Protein AF-A0A1U7VGL9-F1 (afdb_monomer_lite)

Foldseek 3Di:
DDDDDDDDDDDDDPDDDDDDDDDDDDDDDDDDDDDDDPDPPPPPDPDDDDQVHLLDDDPPQDLLDALDPAADPLPPLVVLVVSLCVSCVVRSRNCQQVVVDDQDDPDPNVNVSVVVSFVSLLSNNLNSHDPVLSVVQVPQPTNNSSNVVSCVPRVDPDVVVLVVLVVCLVVQDCPPHDPVVSVVVNVVSVVVNVSSVVVVVVVVVVVVVVVVVD

Sequence (214 aa):
MCKIVPPKKIIPNLSAISTSPESADTLASASAATTNVPAPTVTIVSGVIDSTHPYYLHPSDYPGMNLVSSAFDGKGYGGWRRAVIIALSAKNKLGFIDGTLIIPKDDSAIQQAWGRCNDMVLSWLLNSLSKEIAGSVLYSQSAKDLWSDLEDRFRQANGAKLFQLQKELSSVVQGNSSVSTYFTKMKSLWDDLDALNTFLLVFVSVSVVQKSKA

Secondary structure (DSSP, 8-state):
---PPPPPPPPPP-----------------------PPP------TT---TTSTT---TT--TT--SSSS-B-SS-HHHHHHHHHHHHHHTT-THHHHS-SPPPSS-HHHHHHHHHHHHHHHHHHHHTB-HHHHHHHTT-SSHHHHHHHHHHHH----HHHHHHHHHHHHH---TTS-HHHHHHHHHHHHHHHHHHHHHHHHHHHHHHHHHT--

Organism: Nicotiana sylvestris (NCBI:txid4096)

Radius of gyration: 26.27 Å; chains: 1; bounding box: 56×70×72 Å

pLDDT: mean 73.5, std 24.09, range [27.44, 97.25]

InterPro domains:
  IPR005162 Retrotransposon-derived protein PEG10, N-terminal capsid-like domain [PF03732] (122-195)
  IPR029472 Retrotransposon Copia-like, N-terminal [PF14244] (58-105)

Structure (mmCIF, N/CA/C/O backbone):
data_AF-A0A1U7VGL9-F1
#
_entry.id   AF-A0A1U7VGL9-F1
#
loop_
_atom_site.group_PDB
_atom_site.id
_atom_site.type_symbol
_atom_site.label_atom_id
_atom_site.label_alt_id
_atom_site.label_comp_id
_atom_site.label_asym_id
_atom_site.label_entity_id
_atom_site.label_seq_id
_atom_site.pdbx_PDB_ins_code
_atom_site.Cartn_x
_atom_site.Cartn_y
_atom_site.Cartn_z
_atom_site.occupancy
_atom_site.B_iso_or_equiv
_atom_site.auth_seq_id
_atom_site.auth_comp_id
_atom_site.auth_asym_id
_atom_site.auth_atom_id
_atom_site.pdbx_PDB_model_num
ATOM 1 N N . MET A 1 1 ? -15.387 -19.050 38.487 1.00 36.22 1 MET A N 1
ATOM 2 C CA . MET A 1 1 ? -14.220 -19.095 37.576 1.00 36.22 1 MET A CA 1
ATOM 3 C C . MET A 1 1 ? -14.435 -20.205 36.550 1.00 36.22 1 MET A C 1
ATOM 5 O O . MET A 1 1 ? -14.181 -21.357 36.875 1.00 36.22 1 MET A O 1
ATOM 9 N N . CYS A 1 2 ? -14.925 -19.898 35.345 1.00 29.30 2 CYS A N 1
ATOM 10 C CA . CYS A 1 2 ? -15.021 -20.899 34.274 1.00 29.30 2 CYS A CA 1
ATOM 11 C C . CYS A 1 2 ? -13.737 -20.899 33.440 1.00 29.30 2 CYS A C 1
ATOM 13 O O . CYS A 1 2 ? -13.393 -19.886 32.836 1.00 29.30 2 CYS A O 1
ATOM 15 N N . LYS A 1 3 ? -13.034 -22.035 33.398 1.00 35.00 3 LYS A N 1
ATOM 16 C CA . LYS A 1 3 ? -11.921 -22.260 32.469 1.00 35.00 3 LYS A CA 1
ATOM 17 C C . LYS A 1 3 ? -12.497 -22.746 31.139 1.00 35.00 3 LYS A C 1
ATOM 19 O O . LYS A 1 3 ? -12.910 -23.897 31.043 1.00 35.00 3 LYS A O 1
ATOM 24 N N . ILE A 1 4 ? -12.530 -21.878 30.131 1.00 36.00 4 ILE A N 1
ATOM 25 C CA . ILE A 1 4 ? -12.861 -22.273 28.757 1.00 36.00 4 ILE A CA 1
ATOM 26 C C . ILE A 1 4 ? -11.575 -22.789 28.102 1.00 36.00 4 ILE A C 1
ATOM 28 O O . ILE A 1 4 ? -10.592 -22.058 27.994 1.00 36.00 4 ILE A O 1
ATOM 32 N N . VAL A 1 5 ? -11.572 -24.061 27.705 1.00 39.25 5 VAL A N 1
ATOM 33 C CA . VAL A 1 5 ? -10.448 -24.715 27.016 1.00 39.25 5 VAL A CA 1
ATOM 34 C C . VAL A 1 5 ? -10.669 -24.606 25.499 1.00 39.25 5 VAL A C 1
ATOM 36 O O . VAL A 1 5 ? -11.771 -24.914 25.044 1.00 39.25 5 VAL A O 1
ATOM 39 N N . PRO A 1 6 ? -9.674 -24.177 24.699 1.00 39.50 6 PRO A N 1
ATOM 40 C CA . PRO A 1 6 ? -9.834 -24.041 23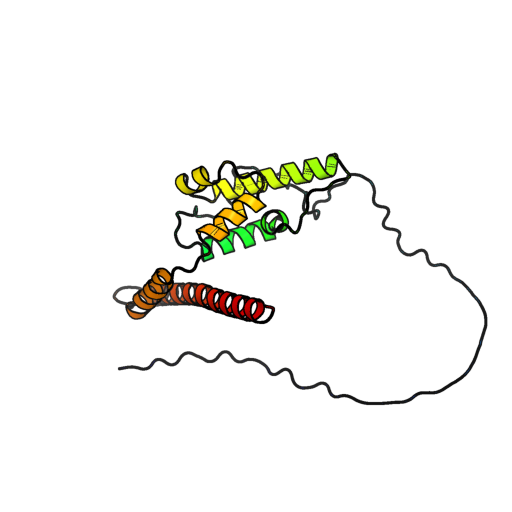.253 1.00 39.50 6 PRO A CA 1
ATOM 41 C C . PRO A 1 6 ? -9.829 -25.404 22.528 1.00 39.50 6 PRO A C 1
ATOM 43 O O . PRO A 1 6 ? -9.183 -26.350 22.990 1.00 39.50 6 PRO A O 1
ATOM 46 N N . PRO A 1 7 ? -10.498 -25.520 21.364 1.00 34.69 7 PRO A N 1
ATOM 47 C CA . PRO A 1 7 ? -10.497 -26.745 20.569 1.00 34.69 7 PRO A CA 1
ATOM 48 C C . PRO A 1 7 ? -9.126 -26.991 19.919 1.00 34.69 7 PRO A C 1
ATOM 50 O O . PRO A 1 7 ? -8.552 -26.108 19.279 1.00 34.69 7 PRO A O 1
ATOM 53 N N . LYS A 1 8 ? -8.603 -28.217 20.046 1.00 45.16 8 LYS A N 1
ATOM 54 C CA . LYS A 1 8 ? -7.364 -28.637 19.371 1.00 45.16 8 LYS A CA 1
ATOM 55 C C . LYS A 1 8 ? -7.578 -28.702 17.854 1.00 45.16 8 LYS A C 1
ATOM 57 O O . LYS A 1 8 ? -8.475 -29.405 17.395 1.00 45.16 8 LYS A O 1
ATOM 62 N N . LYS A 1 9 ? -6.704 -28.056 17.072 1.00 40.59 9 LYS A N 1
ATOM 63 C CA . LYS A 1 9 ? -6.564 -28.361 15.637 1.00 40.59 9 LYS A CA 1
ATOM 64 C C . LYS A 1 9 ? -5.997 -29.777 15.487 1.00 40.59 9 LYS A C 1
ATOM 66 O O . LYS A 1 9 ? -4.979 -30.099 16.097 1.00 40.59 9 LYS A O 1
ATOM 71 N N . ILE A 1 10 ? -6.654 -30.605 14.679 1.00 35.75 10 ILE A N 1
ATOM 72 C CA . ILE A 1 10 ? -6.169 -31.937 14.305 1.00 35.75 10 ILE A CA 1
ATOM 73 C C . ILE A 1 10 ? -5.128 -31.760 13.195 1.00 35.75 10 ILE A C 1
ATOM 75 O O . ILE A 1 10 ? -5.429 -31.168 12.160 1.00 35.75 10 ILE A O 1
ATOM 79 N N . ILE A 1 11 ? -3.915 -32.266 13.417 1.00 34.56 11 ILE A N 1
ATOM 80 C CA . ILE A 1 11 ? -2.852 -32.336 12.408 1.00 34.56 11 ILE A CA 1
ATOM 81 C C . ILE A 1 11 ? -2.790 -33.794 11.928 1.00 34.56 11 ILE A C 1
ATOM 83 O O . ILE A 1 11 ? -2.540 -34.668 12.761 1.00 34.56 11 ILE A O 1
ATOM 87 N N . PRO A 1 12 ? -3.030 -34.099 10.639 1.00 34.84 12 PRO A N 1
ATOM 88 C CA . PRO A 1 12 ? -2.805 -35.441 10.114 1.00 34.84 12 PRO A CA 1
ATOM 89 C C . PRO A 1 12 ? -1.300 -35.751 10.059 1.00 34.84 12 PRO A C 1
ATOM 91 O O . PRO A 1 12 ? -0.488 -34.920 9.659 1.00 34.84 12 PRO A O 1
ATOM 94 N N . ASN A 1 13 ? -0.940 -36.954 10.501 1.00 30.39 13 ASN A N 1
ATOM 95 C CA . ASN A 1 13 ? 0.437 -37.402 10.695 1.00 30.39 13 ASN A CA 1
ATOM 96 C C . ASN A 1 13 ? 1.112 -37.800 9.362 1.00 30.39 13 ASN A C 1
ATOM 98 O O . ASN A 1 13 ? 0.621 -38.693 8.672 1.00 30.39 13 ASN A O 1
ATOM 102 N N . LEU A 1 14 ? 2.256 -37.188 9.032 1.00 35.78 14 LEU A N 1
ATOM 103 C CA . LEU A 1 14 ? 3.151 -37.650 7.963 1.00 35.78 14 LEU A CA 1
ATOM 104 C C . LEU A 1 14 ? 4.124 -38.709 8.513 1.00 35.78 14 LEU A C 1
ATOM 106 O O . LEU A 1 14 ? 5.218 -38.378 8.966 1.00 35.78 14 LEU A O 1
ATOM 110 N N . SER A 1 15 ? 3.755 -39.990 8.432 1.00 31.11 15 SER A N 1
ATOM 111 C CA . SER A 1 15 ? 4.695 -41.089 8.707 1.00 31.11 15 SER A CA 1
ATOM 112 C C . SER A 1 15 ? 4.281 -42.421 8.060 1.00 31.11 15 SER A C 1
ATOM 114 O O . SER A 1 15 ? 3.859 -43.331 8.771 1.00 31.11 15 SER A O 1
ATOM 116 N N . ALA A 1 16 ? 4.397 -42.547 6.728 1.00 31.89 16 ALA A N 1
ATOM 117 C CA . ALA A 1 16 ? 4.415 -43.845 6.026 1.00 31.89 16 ALA A CA 1
ATOM 118 C C . ALA A 1 16 ? 4.790 -43.732 4.527 1.00 31.89 16 ALA A C 1
ATOM 120 O O . ALA A 1 16 ? 3.898 -43.712 3.688 1.00 31.89 16 ALA A O 1
ATOM 121 N N . ILE A 1 17 ? 6.087 -43.739 4.185 1.00 32.75 17 ILE A N 1
ATOM 122 C CA . ILE A 1 17 ? 6.618 -44.501 3.030 1.00 32.75 17 ILE A CA 1
ATOM 123 C C . ILE A 1 17 ? 7.983 -45.057 3.459 1.00 32.75 17 ILE A C 1
ATOM 125 O O . ILE A 1 17 ? 8.854 -44.303 3.889 1.00 32.75 17 ILE A O 1
ATOM 129 N N . SER A 1 18 ? 8.140 -46.379 3.397 1.00 33.97 18 SER A N 1
ATOM 130 C CA . SER A 1 18 ? 9.335 -47.112 3.827 1.00 33.97 18 SER A CA 1
ATOM 131 C C . SER A 1 18 ? 10.336 -47.341 2.693 1.00 33.97 18 SER A C 1
ATOM 133 O O . SER A 1 18 ? 9.971 -47.456 1.527 1.00 33.97 18 SER A O 1
ATOM 135 N N . THR A 1 19 ? 11.602 -47.475 3.070 1.00 28.33 19 THR A N 1
ATOM 136 C CA . THR A 1 19 ? 12.747 -47.809 2.215 1.00 28.33 19 THR A CA 1
ATOM 137 C C . THR A 1 19 ? 12.856 -49.303 1.859 1.00 28.33 19 THR A C 1
ATOM 139 O O . THR A 1 19 ? 12.530 -50.142 2.699 1.00 28.33 19 THR A O 1
ATOM 142 N N . SER A 1 20 ? 13.498 -49.565 0.701 1.00 27.44 20 SER A N 1
ATOM 143 C CA . SER A 1 20 ? 14.395 -50.710 0.361 1.00 27.44 20 SER A CA 1
ATOM 144 C C . SER A 1 20 ? 13.806 -51.911 -0.419 1.00 27.44 20 SER A C 1
ATOM 146 O O . SER A 1 20 ? 12.609 -52.159 -0.302 1.00 27.44 20 SER A O 1
ATOM 148 N N . PRO A 1 21 ? 14.639 -52.761 -1.081 1.00 40.94 21 PRO A N 1
ATOM 149 C CA . PRO A 1 21 ? 15.777 -52.459 -1.990 1.00 40.94 21 PRO A CA 1
ATOM 150 C C . PRO A 1 21 ? 15.865 -53.400 -3.244 1.00 40.94 21 PRO A C 1
ATOM 152 O O . PRO A 1 21 ? 15.063 -54.316 -3.372 1.00 40.94 21 PRO A O 1
ATOM 155 N N . GLU A 1 22 ? 16.910 -53.222 -4.082 1.00 28.08 22 GLU A N 1
ATOM 156 C CA . GLU A 1 22 ? 17.432 -54.154 -5.133 1.00 28.08 22 GLU A CA 1
ATOM 157 C C . GLU A 1 22 ? 16.504 -54.523 -6.329 1.00 28.08 22 GLU A C 1
ATOM 159 O O . GLU A 1 22 ? 15.293 -54.354 -6.269 1.00 28.08 22 GLU A O 1
ATOM 164 N N . SER A 1 23 ? 16.995 -54.912 -7.520 1.00 31.59 23 SER A N 1
ATOM 165 C CA . SER A 1 23 ? 18.291 -55.527 -7.891 1.00 31.59 23 SER A CA 1
ATOM 166 C C . SER A 1 23 ? 18.958 -54.900 -9.132 1.00 31.59 23 SER A C 1
ATOM 168 O O . SER A 1 23 ? 18.311 -54.209 -9.918 1.00 31.59 23 SER A O 1
ATOM 170 N N . ALA A 1 24 ? 20.250 -55.184 -9.336 1.00 32.00 24 ALA A N 1
ATOM 171 C CA . ALA A 1 24 ? 21.006 -54.840 -10.546 1.00 32.00 24 ALA A CA 1
ATOM 172 C C . ALA A 1 24 ? 21.154 -56.047 -11.491 1.00 32.00 24 ALA A C 1
ATOM 174 O O . ALA A 1 24 ? 21.271 -57.169 -11.007 1.00 32.00 24 ALA A O 1
ATOM 175 N N . ASP A 1 25 ? 21.231 -55.809 -12.808 1.00 29.92 25 ASP A N 1
ATOM 176 C CA . ASP A 1 25 ? 21.726 -56.806 -13.770 1.00 29.92 25 ASP A CA 1
ATOM 177 C C . ASP A 1 25 ? 22.273 -56.187 -15.077 1.00 29.92 25 ASP A C 1
ATOM 179 O O . ASP A 1 25 ? 22.045 -55.010 -15.368 1.00 29.92 25 ASP A O 1
ATOM 183 N N . THR A 1 26 ? 23.027 -56.980 -15.854 1.00 34.00 26 THR A N 1
ATOM 184 C CA . THR A 1 26 ? 23.919 -56.514 -16.952 1.00 34.00 26 THR A CA 1
ATOM 185 C C . THR A 1 26 ? 24.112 -57.597 -18.043 1.00 34.00 26 THR A C 1
ATOM 187 O O . THR A 1 26 ? 23.805 -58.753 -17.791 1.00 34.00 26 THR A O 1
ATOM 190 N N . LEU A 1 27 ? 24.619 -57.380 -19.273 1.00 27.88 27 LEU A N 1
ATOM 191 C CA . LEU A 1 27 ? 25.209 -56.231 -19.996 1.00 27.88 27 LEU A CA 1
ATOM 192 C C . LEU A 1 27 ? 25.023 -56.449 -21.519 1.00 27.88 27 LEU A C 1
ATOM 194 O O . LEU A 1 27 ? 25.266 -57.564 -21.978 1.00 27.88 27 LEU A O 1
ATOM 198 N N . ALA A 1 28 ? 24.697 -55.422 -22.327 1.00 30.67 28 ALA A N 1
ATOM 199 C CA . ALA A 1 28 ? 24.792 -55.523 -23.800 1.00 30.67 28 ALA A CA 1
ATOM 200 C C . ALA A 1 28 ? 24.911 -54.170 -24.540 1.00 30.67 28 ALA A C 1
ATOM 202 O O . ALA A 1 28 ? 24.146 -53.242 -24.289 1.00 30.67 28 ALA A O 1
ATOM 203 N N . SER A 1 29 ? 25.839 -54.093 -25.501 1.00 30.67 29 SER A N 1
ATOM 204 C CA . SER A 1 29 ? 26.109 -52.919 -26.352 1.00 30.67 29 SER A CA 1
ATOM 205 C C . SER A 1 29 ? 25.404 -53.000 -27.713 1.00 30.67 29 SER A C 1
ATOM 207 O O . SER A 1 29 ? 25.413 -54.061 -28.334 1.00 30.67 29 SER A O 1
ATOM 209 N N . ALA A 1 30 ? 24.921 -51.872 -28.251 1.00 31.81 30 ALA A N 1
ATOM 210 C CA . ALA A 1 30 ? 24.624 -51.705 -29.683 1.00 31.81 30 ALA A CA 1
ATOM 211 C C . ALA A 1 30 ? 24.718 -50.225 -30.119 1.00 31.81 30 ALA A C 1
ATOM 213 O O . ALA A 1 30 ? 24.673 -49.320 -29.289 1.00 31.81 30 ALA A O 1
ATOM 214 N N . SER A 1 31 ? 24.906 -49.991 -31.422 1.00 28.94 31 SER A N 1
ATOM 215 C CA . SER A 1 31 ? 25.380 -48.719 -31.993 1.00 28.94 31 SER A CA 1
ATOM 216 C C . SER A 1 31 ? 24.278 -47.812 -32.573 1.00 28.94 31 SER A C 1
ATOM 218 O O . SER A 1 31 ? 23.313 -48.300 -33.147 1.00 28.94 31 SER A O 1
ATOM 220 N N . ALA A 1 32 ? 24.522 -46.498 -32.483 1.00 30.14 32 ALA A N 1
ATOM 221 C CA . ALA A 1 32 ? 24.114 -45.407 -33.382 1.00 30.14 32 ALA A CA 1
ATOM 222 C C . ALA A 1 32 ? 22.668 -45.310 -33.932 1.00 30.14 32 ALA A C 1
ATOM 224 O O . ALA A 1 32 ? 22.309 -45.983 -34.893 1.00 30.14 32 ALA A O 1
ATOM 225 N N . ALA A 1 33 ? 21.951 -44.261 -33.497 1.00 30.36 33 ALA A N 1
ATOM 226 C CA . ALA A 1 33 ? 21.223 -43.341 -34.389 1.00 30.36 33 ALA A CA 1
ATOM 227 C C . ALA A 1 33 ? 20.872 -42.027 -33.657 1.00 30.36 33 ALA A C 1
ATOM 229 O O . ALA A 1 33 ? 20.056 -42.023 -32.738 1.00 30.36 33 ALA A O 1
ATOM 230 N N . THR A 1 34 ? 21.459 -40.896 -34.065 1.00 29.81 34 THR A N 1
ATOM 231 C CA . THR A 1 34 ? 21.158 -39.577 -33.476 1.00 29.81 34 THR A CA 1
ATOM 232 C C . THR A 1 34 ? 19.940 -38.943 -34.150 1.00 29.81 34 THR A C 1
ATOM 234 O O . THR A 1 34 ? 20.074 -38.205 -35.126 1.00 29.81 34 THR A O 1
ATOM 237 N N . THR A 1 35 ? 18.740 -39.184 -33.623 1.00 29.19 35 THR A N 1
ATOM 238 C CA . THR A 1 35 ? 17.553 -38.386 -33.962 1.00 29.19 35 THR A CA 1
ATOM 239 C C . THR A 1 35 ? 17.521 -37.107 -33.128 1.00 29.19 35 THR A C 1
ATOM 241 O O . THR A 1 35 ? 16.959 -37.061 -32.035 1.00 29.19 35 THR A O 1
ATOM 244 N N . ASN A 1 36 ? 18.112 -36.038 -33.670 1.00 38.97 36 ASN A N 1
ATOM 245 C CA . ASN A 1 36 ? 17.944 -34.684 -33.141 1.00 38.97 36 ASN A CA 1
ATOM 246 C C . ASN A 1 36 ? 16.472 -34.258 -33.254 1.00 38.97 36 ASN A C 1
ATOM 248 O O . ASN A 1 36 ? 16.043 -33.753 -34.290 1.00 38.97 36 ASN A O 1
ATOM 252 N N . VAL A 1 37 ? 15.705 -34.425 -32.177 1.00 36.28 37 VAL A N 1
ATOM 253 C CA . VAL A 1 37 ? 14.446 -33.699 -31.990 1.00 36.28 37 VAL A CA 1
ATOM 254 C C . VAL A 1 37 ? 14.816 -32.265 -31.600 1.00 36.28 37 VAL A C 1
ATOM 256 O O . VAL A 1 37 ? 15.444 -32.084 -30.554 1.00 36.28 37 VAL A O 1
ATOM 259 N N . PRO A 1 38 ? 14.457 -31.231 -32.384 1.00 40.12 38 PRO A N 1
ATOM 260 C CA . PRO A 1 38 ? 14.580 -29.868 -31.904 1.00 40.12 38 PRO A CA 1
ATOM 261 C C . PRO A 1 38 ? 13.589 -29.703 -30.753 1.00 40.12 38 PRO A C 1
ATOM 263 O O . PRO A 1 38 ? 12.376 -29.803 -30.950 1.00 40.12 38 PRO A O 1
ATOM 266 N N . ALA A 1 39 ? 14.100 -29.448 -29.548 1.00 33.56 39 ALA A N 1
ATOM 267 C CA . ALA A 1 39 ? 13.274 -28.932 -28.465 1.00 33.56 39 ALA A CA 1
ATOM 268 C C . ALA A 1 39 ? 12.522 -27.681 -28.965 1.00 33.56 39 ALA A C 1
ATOM 270 O O . ALA A 1 39 ? 13.080 -26.942 -29.789 1.00 33.56 39 ALA A O 1
ATOM 271 N N . PRO A 1 40 ? 11.280 -27.424 -28.507 1.00 40.56 40 PRO A N 1
ATOM 272 C CA . PRO A 1 40 ? 10.519 -26.263 -28.944 1.00 40.56 40 PRO A CA 1
ATOM 273 C C . PRO A 1 40 ? 11.299 -25.003 -28.580 1.00 40.56 40 PRO A C 1
ATOM 275 O O . PRO A 1 40 ? 11.353 -24.582 -27.425 1.00 40.56 40 PRO A O 1
ATOM 278 N N . THR A 1 41 ? 11.944 -24.425 -29.589 1.00 37.19 41 THR A N 1
ATOM 279 C CA . THR A 1 41 ? 12.681 -23.182 -29.445 1.00 37.19 41 THR A CA 1
ATOM 280 C C . THR A 1 41 ? 11.628 -22.107 -29.280 1.00 37.19 41 THR A C 1
ATOM 282 O O . THR A 1 41 ? 10.938 -21.752 -30.236 1.00 37.19 41 THR A O 1
ATOM 285 N N . VAL A 1 42 ? 11.460 -21.636 -28.045 1.00 43.31 42 VAL A N 1
ATOM 286 C CA . VAL A 1 42 ? 10.629 -20.473 -27.744 1.00 43.31 42 VAL A CA 1
ATOM 287 C C . VAL A 1 42 ? 11.343 -19.267 -28.341 1.00 43.31 42 VAL A C 1
ATOM 289 O O . VAL A 1 42 ? 12.173 -18.627 -27.699 1.00 43.31 42 VAL A O 1
ATOM 292 N N . THR A 1 43 ? 11.057 -19.003 -29.613 1.00 33.91 43 THR A N 1
ATOM 293 C CA . THR A 1 43 ? 11.500 -17.805 -30.318 1.00 33.91 43 THR A CA 1
ATOM 294 C C . THR A 1 43 ? 10.860 -16.607 -29.632 1.00 33.91 43 THR A C 1
ATOM 296 O O . THR A 1 43 ? 9.700 -16.285 -29.887 1.00 33.91 43 THR A O 1
ATOM 299 N N . ILE A 1 44 ? 11.603 -15.965 -28.730 1.00 45.75 44 ILE A N 1
ATOM 300 C CA . ILE A 1 44 ? 11.168 -14.724 -28.093 1.00 45.75 44 ILE A CA 1
ATOM 301 C C . ILE A 1 44 ? 11.134 -13.639 -29.168 1.00 45.75 44 ILE A C 1
ATOM 303 O O . ILE A 1 44 ? 12.167 -13.134 -29.606 1.00 45.75 44 ILE A O 1
ATOM 307 N N . VAL A 1 45 ? 9.923 -13.303 -29.608 1.00 46.16 45 VAL A N 1
ATOM 308 C CA . VAL A 1 45 ? 9.669 -12.162 -30.486 1.00 46.16 45 VAL A CA 1
ATOM 309 C C . VAL A 1 45 ? 9.720 -10.895 -29.635 1.00 46.16 45 VAL A C 1
ATOM 311 O O . VAL A 1 45 ? 9.061 -10.803 -28.600 1.00 46.16 45 VAL A O 1
ATOM 314 N N . SER A 1 46 ? 10.521 -9.921 -30.059 1.00 49.94 46 SER A N 1
ATOM 315 C CA . SER A 1 46 ? 10.774 -8.689 -29.312 1.00 49.94 46 SER A CA 1
ATOM 316 C C . SER A 1 46 ? 9.495 -7.893 -29.006 1.00 49.94 46 SER A C 1
ATOM 318 O O . SER A 1 46 ? 8.685 -7.634 -29.895 1.00 49.94 46 SER A O 1
ATOM 320 N N . GLY A 1 47 ? 9.359 -7.426 -27.761 1.00 57.88 47 GLY A N 1
ATOM 321 C CA . GLY A 1 47 ? 8.493 -6.297 -27.393 1.00 57.88 47 GLY A CA 1
ATOM 322 C C . GLY A 1 47 ? 7.007 -6.567 -27.113 1.00 57.88 47 GLY A C 1
ATOM 323 O O . GLY A 1 47 ? 6.313 -5.635 -26.706 1.00 57.88 47 GLY A O 1
ATOM 324 N N . VAL A 1 48 ? 6.489 -7.790 -27.277 1.00 65.56 48 VAL A N 1
ATOM 325 C CA . VAL A 1 48 ? 5.068 -8.078 -26.989 1.00 65.56 48 VAL A CA 1
ATOM 326 C C . VAL A 1 48 ? 4.862 -8.399 -25.506 1.00 65.56 48 VAL A C 1
ATOM 328 O O . VAL A 1 48 ? 5.132 -9.505 -25.047 1.00 65.56 48 VAL A O 1
ATOM 331 N N . ILE A 1 49 ? 4.338 -7.427 -24.758 1.00 79.88 49 ILE A N 1
ATOM 332 C CA . ILE A 1 49 ? 3.840 -7.624 -23.390 1.00 79.88 49 ILE A CA 1
ATOM 333 C C . ILE A 1 49 ? 2.445 -8.257 -23.480 1.00 79.88 49 ILE A C 1
ATOM 335 O O . ILE A 1 49 ? 1.471 -7.565 -23.783 1.00 79.88 49 ILE A O 1
ATOM 339 N N . ASP A 1 50 ? 2.351 -9.567 -23.243 1.00 84.12 50 ASP A N 1
ATOM 340 C CA . ASP A 1 50 ? 1.066 -10.275 -23.185 1.00 84.12 50 ASP A CA 1
ATOM 341 C C . ASP A 1 50 ? 0.271 -9.965 -21.900 1.00 84.12 50 ASP A C 1
ATOM 343 O O . ASP A 1 50 ? 0.772 -9.326 -20.975 1.00 84.12 50 ASP A O 1
ATOM 347 N N . SER A 1 51 ? -0.984 -10.419 -21.828 1.00 84.69 51 SER A N 1
ATOM 348 C CA . SER A 1 51 ? -1.885 -10.158 -20.694 1.00 84.69 51 SER A CA 1
ATOM 349 C C . SER A 1 51 ? -1.516 -10.877 -19.388 1.00 84.69 51 SER A C 1
ATOM 351 O O . SER A 1 51 ? -2.075 -10.555 -18.339 1.00 84.69 51 SER A O 1
ATOM 353 N N . THR A 1 52 ? -0.596 -11.842 -19.428 1.00 84.81 52 THR A N 1
ATOM 354 C CA . THR A 1 52 ? -0.076 -12.557 -18.253 1.00 84.81 52 THR A CA 1
ATOM 355 C C . THR A 1 52 ? 1.189 -11.903 -17.696 1.00 84.81 52 THR A C 1
ATOM 357 O O . THR A 1 52 ? 1.496 -12.054 -16.510 1.00 84.81 52 THR A O 1
ATOM 360 N N . HIS A 1 53 ? 1.899 -11.133 -18.524 1.00 88.19 53 HIS A N 1
ATOM 361 C CA . HIS A 1 53 ? 3.164 -10.500 -18.186 1.00 88.19 53 HIS A CA 1
ATOM 362 C C . HIS A 1 53 ? 3.034 -9.527 -16.991 1.00 88.19 53 HIS A C 1
ATOM 364 O O . HIS A 1 53 ? 2.118 -8.699 -16.965 1.00 88.19 53 HIS A O 1
ATOM 370 N N . PRO A 1 54 ? 3.966 -9.519 -16.015 1.00 87.38 54 PRO A N 1
ATOM 371 C CA . PRO A 1 54 ? 3.865 -8.644 -14.840 1.00 87.38 54 PRO A CA 1
ATOM 372 C C . PRO A 1 54 ? 3.782 -7.146 -15.171 1.00 87.38 54 PRO A C 1
ATOM 374 O O . PRO A 1 54 ? 3.155 -6.389 -14.429 1.00 87.38 54 PRO A O 1
ATOM 377 N N . TYR A 1 55 ? 4.368 -6.716 -16.296 1.00 92.31 55 TYR A N 1
ATOM 378 C CA . TYR A 1 55 ? 4.353 -5.315 -16.759 1.00 92.31 55 TYR A CA 1
ATOM 379 C C . TYR A 1 55 ? 3.162 -4.972 -17.673 1.00 92.31 55 TYR A C 1
ATOM 381 O O . TYR A 1 55 ? 3.132 -3.903 -18.281 1.00 92.31 55 TYR A O 1
ATOM 389 N N . TYR A 1 56 ? 2.186 -5.873 -17.798 1.00 92.38 56 TYR A N 1
ATOM 390 C CA . TYR A 1 56 ? 0.912 -5.579 -18.442 1.00 92.38 56 TYR A CA 1
ATOM 391 C C . TYR A 1 56 ? 0.039 -4.709 -17.532 1.00 92.38 56 TYR A C 1
ATOM 393 O O . TYR A 1 56 ? -0.155 -5.032 -16.355 1.00 92.38 56 TYR A O 1
ATOM 401 N N . LEU A 1 57 ? -0.517 -3.631 -18.085 1.00 92.31 57 LEU A N 1
ATOM 402 C CA . LEU A 1 57 ? -1.584 -2.845 -17.464 1.00 92.31 57 LEU A CA 1
ATOM 403 C C . LEU A 1 57 ? -2.890 -3.157 -18.189 1.00 92.31 57 LEU A C 1
ATOM 405 O O . LEU A 1 57 ? -2.964 -3.054 -19.414 1.00 92.31 57 LEU A O 1
ATOM 409 N N . HIS A 1 58 ? -3.920 -3.534 -17.434 1.00 91.56 58 HIS A N 1
ATOM 410 C CA . HIS A 1 58 ? -5.239 -3.778 -18.003 1.00 91.56 58 HIS A CA 1
ATOM 411 C C . HIS A 1 58 ? -5.870 -2.440 -18.441 1.00 91.56 58 HIS A C 1
ATOM 413 O O . HIS A 1 58 ? -5.665 -1.439 -17.758 1.00 91.56 58 HIS A O 1
ATOM 419 N N . PRO A 1 59 ? -6.687 -2.364 -19.511 1.00 90.62 59 PRO A N 1
ATOM 420 C CA . PRO A 1 59 ? -7.308 -1.101 -19.938 1.00 90.62 59 PRO A CA 1
ATOM 421 C C . PRO A 1 59 ? -8.204 -0.422 -18.886 1.00 90.62 59 PRO A C 1
ATOM 423 O O . PRO A 1 59 ? -8.500 0.763 -19.001 1.00 90.62 59 PRO A O 1
ATOM 426 N N . SER A 1 60 ? -8.642 -1.162 -17.862 1.00 91.56 60 SER A N 1
ATOM 427 C CA . SER A 1 60 ? -9.379 -0.630 -16.700 1.00 91.56 60 SER A CA 1
ATOM 428 C C . SER A 1 60 ? -8.485 -0.226 -15.518 1.00 91.56 60 SER A C 1
ATOM 430 O O . SER A 1 60 ? -9.013 0.134 -14.469 1.00 91.56 60 SER A O 1
ATOM 432 N N . ASP A 1 61 ? -7.159 -0.309 -15.647 1.00 93.62 61 ASP A N 1
ATOM 433 C CA . ASP A 1 61 ? -6.205 0.122 -14.625 1.00 93.62 61 ASP A CA 1
ATOM 434 C C . ASP A 1 61 ? -5.927 1.620 -14.776 1.00 93.62 61 ASP A C 1
ATOM 436 O O . ASP A 1 61 ? -5.405 2.074 -15.792 1.00 93.62 61 ASP A O 1
ATOM 440 N N . TYR A 1 62 ? -6.257 2.396 -13.744 1.00 94.44 62 TYR A N 1
ATOM 441 C CA . TYR A 1 62 ? -6.013 3.837 -13.697 1.00 94.44 62 TYR A CA 1
ATOM 442 C C . TYR A 1 62 ? -5.531 4.261 -12.298 1.00 94.44 62 TYR A C 1
ATOM 444 O O . TYR A 1 62 ? -5.865 3.590 -11.315 1.00 94.44 62 TYR A O 1
ATOM 452 N N . PRO A 1 63 ? -4.779 5.375 -12.167 1.00 93.31 63 PRO A N 1
ATOM 453 C CA . PRO A 1 63 ? -4.145 5.767 -10.901 1.00 93.31 63 PRO A CA 1
ATOM 454 C C . PRO A 1 63 ? -5.113 5.916 -9.719 1.00 93.31 63 PRO A C 1
ATOM 456 O O . PRO A 1 63 ? -4.777 5.560 -8.595 1.00 93.31 63 PRO A O 1
ATOM 459 N N . GLY A 1 64 ? -6.331 6.404 -9.976 1.00 90.94 64 GLY A N 1
ATOM 460 C CA . GLY A 1 64 ? -7.389 6.615 -8.978 1.00 90.94 64 GLY A CA 1
ATOM 461 C C . GLY A 1 64 ? -8.185 5.367 -8.568 1.00 90.94 64 GLY A C 1
ATOM 462 O O . GLY A 1 64 ? -9.237 5.507 -7.948 1.00 90.94 64 GLY A O 1
ATOM 463 N N . MET A 1 65 ? -7.761 4.161 -8.955 1.00 90.94 65 MET A N 1
ATOM 464 C CA . MET A 1 65 ? -8.418 2.919 -8.541 1.00 90.94 65 MET A CA 1
ATOM 465 C C . MET A 1 65 ? -8.024 2.567 -7.096 1.00 90.94 65 MET A C 1
ATOM 467 O O . MET A 1 65 ? -6.842 2.453 -6.773 1.00 90.94 65 MET A O 1
ATOM 471 N N . ASN A 1 66 ? -9.011 2.343 -6.226 1.00 88.50 66 ASN A N 1
ATOM 472 C CA . ASN A 1 66 ? -8.768 1.943 -4.838 1.00 88.50 66 ASN A CA 1
ATOM 473 C C . ASN A 1 66 ? -8.504 0.432 -4.731 1.00 88.50 66 ASN A C 1
ATOM 475 O O . ASN A 1 66 ? -9.368 -0.372 -5.073 1.00 88.50 66 ASN A O 1
ATOM 479 N N . LEU A 1 67 ? -7.345 0.042 -4.185 1.00 89.38 67 LEU A N 1
ATOM 480 C CA . LEU A 1 67 ? -7.036 -1.364 -3.855 1.00 89.38 67 LEU A CA 1
ATOM 481 C C . LEU A 1 67 ? -7.819 -1.885 -2.643 1.00 89.38 67 LEU A C 1
ATOM 483 O O . LEU A 1 67 ? -8.014 -3.089 -2.498 1.00 89.38 67 LEU A O 1
ATOM 487 N N . VAL A 1 68 ? -8.218 -0.982 -1.746 1.00 89.81 68 VAL A N 1
ATOM 488 C CA . VAL A 1 68 ? -8.846 -1.288 -0.458 1.00 89.81 68 VAL A CA 1
ATOM 489 C C . VAL A 1 68 ? -10.020 -0.342 -0.219 1.00 89.81 68 VAL A C 1
ATOM 491 O O . VAL A 1 68 ? -9.963 0.833 -0.572 1.00 89.81 68 VAL A O 1
ATOM 494 N N . SER A 1 69 ? -11.092 -0.838 0.399 1.00 84.75 69 SER A N 1
ATOM 495 C CA . SER A 1 69 ? -12.313 -0.051 0.645 1.00 84.75 69 SER A CA 1
ATOM 496 C C . SER A 1 69 ? -12.171 0.992 1.759 1.00 84.75 69 SER A C 1
ATOM 498 O O . SER A 1 69 ? -13.031 1.858 1.902 1.00 84.75 69 SER A O 1
ATOM 500 N N . SER A 1 70 ? -11.122 0.904 2.577 1.00 86.75 70 SER A N 1
ATOM 501 C CA . SER A 1 70 ? -10.865 1.816 3.693 1.00 86.75 70 SER A CA 1
ATOM 502 C C . SER A 1 70 ? -9.397 2.214 3.697 1.00 86.75 70 SER A C 1
ATOM 504 O O . SER A 1 70 ? -8.520 1.351 3.753 1.00 86.75 70 SER A O 1
ATOM 506 N N . ALA A 1 71 ? -9.143 3.520 3.625 1.00 93.06 71 ALA A N 1
ATOM 507 C CA . ALA A 1 71 ? -7.798 4.072 3.674 1.00 93.06 71 ALA A CA 1
ATOM 508 C C . ALA A 1 71 ? -7.154 3.835 5.050 1.00 93.06 71 ALA A C 1
ATOM 510 O O . ALA A 1 71 ? -7.823 3.932 6.081 1.00 93.06 71 ALA A O 1
ATOM 511 N N . PHE A 1 72 ? -5.856 3.542 5.071 1.00 94.00 72 PHE A N 1
ATOM 512 C CA . PHE A 1 72 ? -5.105 3.322 6.306 1.00 94.00 72 PHE A CA 1
ATOM 513 C C . PHE A 1 72 ? -4.918 4.627 7.088 1.00 94.00 72 PHE A C 1
ATOM 515 O O . PHE A 1 72 ? -4.297 5.565 6.593 1.00 94.00 72 PHE A O 1
ATOM 522 N N . ASP A 1 73 ? -5.424 4.671 8.322 1.00 91.12 73 ASP A N 1
ATOM 523 C CA . ASP A 1 73 ? -5.351 5.815 9.245 1.00 91.12 73 ASP A CA 1
ATOM 524 C C . ASP A 1 73 ? -4.245 5.671 10.311 1.00 91.12 73 ASP A C 1
ATOM 526 O O . ASP A 1 73 ? -4.228 6.410 11.293 1.00 91.12 73 ASP A O 1
ATOM 530 N N . GLY A 1 74 ? -3.352 4.687 10.161 1.00 86.56 74 GLY A N 1
ATOM 531 C CA . GLY A 1 74 ? -2.366 4.305 11.177 1.00 86.56 74 GLY A CA 1
ATOM 532 C C . GLY A 1 74 ? -2.823 3.150 12.080 1.00 86.56 74 GLY A C 1
ATOM 533 O O . GLY A 1 74 ? -1.996 2.543 12.763 1.00 86.56 74 GLY A O 1
ATOM 534 N N . LYS A 1 75 ? -4.113 2.781 12.071 1.00 82.69 75 LYS A N 1
ATOM 535 C CA . LYS A 1 75 ? -4.660 1.652 12.844 1.00 82.69 75 LYS A CA 1
ATOM 536 C C . LYS A 1 75 ? -4.919 0.444 11.947 1.00 82.69 75 LYS A C 1
ATOM 538 O O . LYS A 1 75 ? -5.089 0.549 10.739 1.00 82.69 75 LYS A O 1
ATOM 543 N N . GLY A 1 76 ? -4.921 -0.749 12.543 1.00 80.56 76 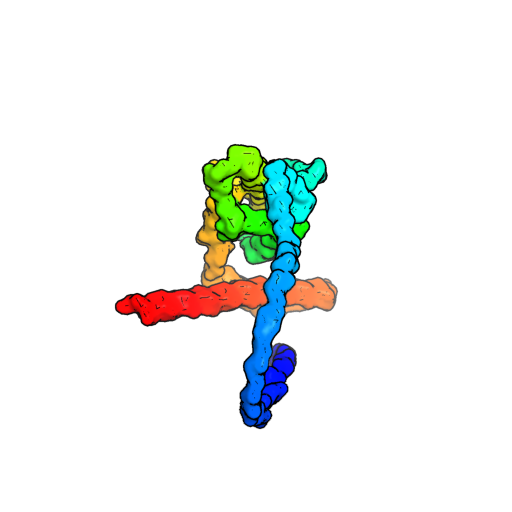GLY A N 1
ATOM 544 C CA . GLY A 1 76 ? -5.246 -1.981 11.811 1.00 80.56 76 GLY A CA 1
ATOM 545 C C . GLY A 1 76 ? -4.244 -2.380 10.714 1.00 80.56 76 GLY A C 1
ATOM 546 O O . GLY A 1 76 ? -4.625 -3.131 9.820 1.00 80.56 76 GLY A O 1
ATOM 547 N N . TYR A 1 77 ? -2.979 -1.927 10.785 1.00 86.38 77 TYR A N 1
ATOM 548 C CA . TYR A 1 77 ? -1.963 -2.124 9.731 1.00 86.38 77 TYR A CA 1
ATOM 549 C C . TYR A 1 77 ? -1.926 -3.545 9.149 1.00 86.38 77 TYR A C 1
ATOM 551 O O . TYR A 1 77 ? -1.942 -3.696 7.937 1.00 86.38 77 TYR A O 1
ATOM 559 N N . GLY A 1 78 ? -1.964 -4.594 9.980 1.00 83.81 78 GLY A N 1
ATOM 560 C CA . GLY A 1 78 ? -1.957 -5.987 9.509 1.00 83.81 78 GLY A CA 1
ATOM 561 C C . GLY A 1 78 ? -3.121 -6.351 8.571 1.00 83.81 78 GLY A C 1
ATOM 562 O O . GLY A 1 78 ? -2.908 -7.062 7.588 1.00 83.81 78 GLY A O 1
ATOM 563 N N . GLY A 1 79 ? -4.325 -5.829 8.830 1.00 84.25 79 GLY A N 1
ATOM 564 C CA . GLY A 1 79 ? -5.503 -6.031 7.983 1.00 84.25 79 GLY A CA 1
ATOM 565 C C . GLY A 1 79 ? -5.393 -5.282 6.655 1.00 84.25 79 GLY A C 1
ATOM 566 O O . GLY A 1 79 ? -5.541 -5.891 5.595 1.00 84.25 79 GLY A O 1
ATOM 567 N N . TRP A 1 80 ? -5.041 -3.992 6.703 1.00 92.38 80 TRP A N 1
ATOM 568 C CA . TRP A 1 80 ? -4.791 -3.177 5.505 1.00 92.38 80 TRP A CA 1
ATOM 569 C C . TRP A 1 80 ? -3.666 -3.767 4.640 1.00 92.38 80 TRP A C 1
ATOM 571 O O . TRP A 1 80 ? -3.860 -4.010 3.450 1.00 92.38 80 TRP A O 1
ATOM 581 N N . ARG A 1 81 ? -2.529 -4.112 5.256 1.00 92.12 81 ARG A N 1
ATOM 582 C CA . ARG A 1 81 ? -1.359 -4.734 4.620 1.00 92.12 81 ARG A CA 1
ATOM 583 C C . ARG A 1 81 ? -1.754 -6.012 3.885 1.00 92.12 81 ARG A C 1
ATOM 585 O O . ARG A 1 81 ? -1.354 -6.224 2.743 1.00 92.12 81 ARG A O 1
ATOM 592 N N . ARG A 1 82 ? -2.561 -6.868 4.524 1.00 89.00 82 ARG A N 1
ATOM 593 C CA . ARG A 1 82 ? -3.058 -8.104 3.906 1.00 89.00 82 ARG A CA 1
ATOM 594 C C . ARG A 1 82 ? -3.995 -7.817 2.730 1.00 89.00 82 ARG A C 1
ATOM 596 O O . ARG A 1 82 ? -3.884 -8.502 1.718 1.00 89.00 82 ARG A O 1
ATOM 603 N N . ALA A 1 83 ? -4.869 -6.817 2.836 1.00 92.81 83 ALA A N 1
ATOM 604 C CA . ALA A 1 83 ? -5.756 -6.419 1.745 1.00 92.81 83 ALA A CA 1
ATOM 605 C C . ALA A 1 83 ? -4.974 -5.890 0.525 1.00 92.81 83 ALA A C 1
ATOM 607 O O . ALA A 1 83 ? -5.235 -6.336 -0.591 1.00 92.81 83 ALA A O 1
ATOM 608 N N . VAL A 1 84 ? -3.958 -5.042 0.732 1.00 96.06 84 VAL A N 1
ATOM 609 C CA . VAL A 1 84 ? -3.075 -4.552 -0.345 1.00 96.06 84 VAL A CA 1
ATOM 610 C C . VAL A 1 84 ? -2.313 -5.696 -1.020 1.00 96.06 84 VAL A C 1
ATOM 612 O O . VAL A 1 84 ? -2.308 -5.778 -2.247 1.00 96.06 84 VAL A O 1
ATOM 615 N N . ILE A 1 85 ? -1.730 -6.623 -0.248 1.00 94.50 85 ILE A N 1
ATOM 616 C CA . ILE A 1 85 ? -1.031 -7.800 -0.798 1.00 94.50 85 ILE A CA 1
ATOM 617 C C . ILE A 1 85 ? -1.969 -8.646 -1.671 1.00 94.50 85 ILE A C 1
ATOM 619 O O . ILE A 1 85 ? -1.583 -9.045 -2.768 1.00 94.50 85 ILE A O 1
ATOM 623 N N . ILE A 1 86 ? -3.204 -8.897 -1.219 1.00 93.81 86 ILE A N 1
ATOM 624 C CA . ILE A 1 86 ? -4.203 -9.654 -1.991 1.00 93.81 86 ILE A CA 1
ATOM 625 C C . ILE A 1 86 ? -4.567 -8.909 -3.283 1.00 93.81 86 ILE A C 1
ATOM 627 O O . ILE A 1 86 ? -4.559 -9.513 -4.354 1.00 93.81 86 ILE A O 1
ATOM 631 N N . ALA A 1 87 ? -4.835 -7.602 -3.205 1.00 95.19 87 ALA A N 1
ATOM 632 C CA . ALA A 1 87 ? -5.219 -6.794 -4.359 1.00 95.19 87 ALA A CA 1
ATOM 633 C C . ALA A 1 87 ? -4.100 -6.704 -5.416 1.00 95.19 87 ALA A C 1
ATOM 635 O O . ALA A 1 87 ? -4.363 -6.874 -6.606 1.00 95.19 87 ALA A O 1
ATOM 636 N N . LEU A 1 88 ? -2.843 -6.506 -5.003 1.00 96.00 88 LEU A N 1
ATOM 637 C CA . LEU A 1 88 ? -1.695 -6.486 -5.918 1.00 96.00 88 LEU A CA 1
ATOM 638 C C . LEU A 1 88 ? -1.366 -7.878 -6.474 1.00 96.00 88 LEU A C 1
ATOM 640 O O . LEU A 1 88 ? -0.996 -7.995 -7.643 1.00 96.00 88 LEU A O 1
ATOM 644 N N . SER A 1 89 ? -1.532 -8.941 -5.681 1.00 94.25 89 SER A N 1
ATOM 645 C CA . SER A 1 89 ? -1.372 -10.325 -6.145 1.00 94.25 89 SER A CA 1
ATOM 646 C C . SER A 1 89 ? -2.388 -10.671 -7.238 1.00 94.25 89 SER A C 1
ATOM 648 O O . SER A 1 89 ? -1.992 -11.147 -8.300 1.00 94.25 89 SER A O 1
ATOM 650 N N . ALA A 1 90 ? -3.665 -10.320 -7.047 1.00 93.25 90 ALA A N 1
ATOM 651 C CA . ALA A 1 90 ? -4.731 -10.546 -8.026 1.00 93.25 90 ALA A CA 1
ATOM 652 C C . ALA A 1 90 ? -4.519 -9.823 -9.374 1.00 93.25 90 ALA A C 1
ATOM 654 O O . ALA A 1 90 ? -5.119 -10.208 -10.374 1.00 93.25 90 ALA A O 1
ATOM 655 N N . LYS A 1 91 ? -3.662 -8.791 -9.419 1.00 93.31 91 LYS A N 1
ATOM 656 C CA . LYS A 1 91 ? -3.325 -8.018 -10.632 1.00 93.31 91 LYS A CA 1
ATOM 657 C C . LYS A 1 91 ? -1.942 -8.351 -11.218 1.00 93.31 91 LYS A C 1
ATOM 659 O O . LYS A 1 91 ? -1.476 -7.660 -12.127 1.00 93.31 91 LYS A O 1
ATOM 664 N N . ASN A 1 92 ? -1.266 -9.369 -10.680 1.00 94.12 92 ASN A N 1
ATOM 665 C CA . ASN A 1 92 ? 0.130 -9.705 -10.981 1.00 94.12 92 ASN A CA 1
ATOM 666 C C . ASN A 1 92 ? 1.091 -8.501 -10.814 1.00 94.12 92 ASN A C 1
ATOM 668 O O . ASN A 1 92 ? 1.902 -8.198 -11.689 1.00 94.12 92 ASN A 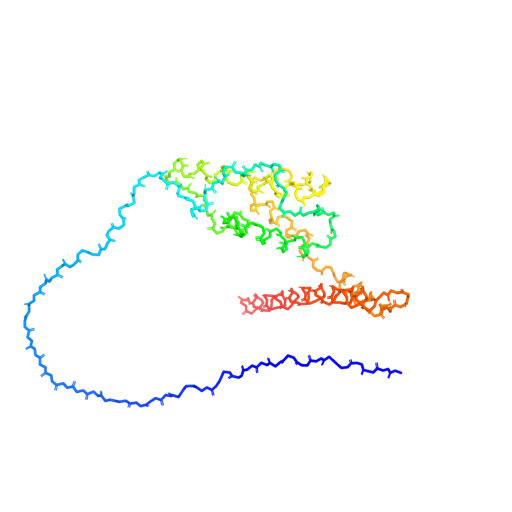O 1
ATOM 672 N N . LYS A 1 93 ? 0.943 -7.757 -9.706 1.00 96.00 93 LYS A N 1
ATOM 673 C CA . LYS A 1 93 ? 1.749 -6.566 -9.356 1.00 96.00 93 LYS A CA 1
ATOM 674 C C . LYS A 1 93 ? 2.440 -6.651 -7.992 1.00 96.00 93 LYS A C 1
ATOM 676 O O . LYS A 1 93 ? 3.154 -5.724 -7.623 1.00 96.00 93 LYS A O 1
ATOM 681 N N . LEU A 1 94 ? 2.278 -7.753 -7.252 1.00 95.38 94 LEU A N 1
ATOM 682 C CA . LEU A 1 94 ? 2.916 -7.946 -5.939 1.00 95.38 94 LEU A CA 1
ATOM 683 C C . LEU A 1 94 ? 4.445 -7.756 -5.995 1.00 95.38 94 LEU A C 1
ATOM 685 O O . LEU A 1 94 ? 5.027 -7.145 -5.101 1.00 95.38 94 LEU A O 1
ATOM 689 N N . GLY A 1 95 ? 5.065 -8.176 -7.102 1.00 94.06 95 GLY A N 1
ATOM 690 C CA . GLY A 1 95 ? 6.511 -8.106 -7.288 1.00 94.06 95 GLY A CA 1
ATOM 691 C C . GLY A 1 95 ? 7.126 -6.698 -7.306 1.00 94.06 95 GLY A C 1
ATOM 692 O O . GLY A 1 95 ? 8.340 -6.557 -7.159 1.00 94.06 95 GLY A O 1
ATOM 693 N N . PHE A 1 96 ? 6.301 -5.651 -7.454 1.00 96.31 96 PHE A N 1
ATOM 694 C CA . PHE A 1 96 ? 6.732 -4.252 -7.356 1.00 96.31 96 PHE A CA 1
ATOM 695 C C . PHE A 1 96 ? 6.948 -3.786 -5.909 1.00 96.31 96 PHE A C 1
ATOM 697 O O . PHE A 1 96 ? 7.694 -2.833 -5.703 1.00 96.31 96 PHE A O 1
ATOM 704 N N . ILE A 1 97 ? 6.322 -4.435 -4.916 1.00 96.06 97 ILE A N 1
ATOM 705 C CA . ILE A 1 97 ? 6.444 -4.050 -3.497 1.00 96.06 97 ILE A CA 1
ATOM 706 C C . ILE A 1 97 ? 7.369 -4.966 -2.689 1.00 96.06 97 ILE A C 1
ATOM 708 O O . ILE A 1 97 ? 8.022 -4.494 -1.764 1.00 96.06 97 ILE A O 1
ATOM 712 N N . ASP A 1 98 ? 7.491 -6.248 -3.053 1.00 91.56 98 ASP A N 1
ATOM 713 C CA . ASP A 1 98 ? 8.493 -7.147 -2.453 1.00 91.56 98 ASP A CA 1
ATOM 714 C C . ASP A 1 98 ? 9.885 -7.021 -3.113 1.00 91.56 98 ASP A C 1
ATOM 716 O O . ASP A 1 98 ? 10.905 -7.376 -2.517 1.00 91.56 98 ASP A O 1
ATOM 720 N N . GLY A 1 99 ? 9.952 -6.439 -4.316 1.00 90.44 99 GLY A N 1
ATOM 721 C CA . GLY A 1 99 ? 11.184 -6.225 -5.070 1.00 90.44 99 GLY A CA 1
ATOM 722 C C . GLY A 1 99 ? 11.682 -7.437 -5.859 1.00 90.44 99 GLY A C 1
ATOM 723 O O . GLY A 1 99 ? 12.840 -7.428 -6.274 1.00 90.44 99 GLY A O 1
ATOM 724 N N . THR A 1 100 ? 10.846 -8.457 -6.076 1.00 91.12 100 THR A N 1
ATOM 725 C CA . THR A 1 100 ? 11.138 -9.575 -6.992 1.00 91.12 100 THR A CA 1
ATOM 726 C C . THR A 1 100 ? 11.176 -9.136 -8.461 1.00 91.12 100 THR A C 1
ATOM 728 O O . THR A 1 100 ? 11.922 -9.717 -9.248 1.00 91.12 100 THR A O 1
ATOM 731 N N . LEU A 1 101 ? 10.443 -8.079 -8.836 1.00 90.06 101 LEU A N 1
ATOM 732 C CA . LEU A 1 101 ? 10.495 -7.477 -10.175 1.00 90.06 101 LEU A CA 1
ATOM 733 C C . LEU A 1 101 ? 11.569 -6.385 -10.239 1.00 90.06 101 LEU A C 1
ATOM 735 O O . LEU A 1 101 ? 11.290 -5.195 -10.075 1.00 90.06 101 LEU A O 1
ATOM 739 N N . ILE A 1 102 ? 12.811 -6.804 -10.485 1.00 88.38 102 ILE A N 1
ATOM 740 C CA . ILE A 1 102 ? 13.953 -5.898 -10.664 1.00 88.38 102 ILE A CA 1
ATOM 741 C C . ILE A 1 102 ? 13.792 -4.987 -11.892 1.00 88.38 102 ILE A C 1
ATOM 743 O O . ILE A 1 102 ? 13.151 -5.350 -12.878 1.00 88.38 102 ILE A O 1
ATOM 747 N N . ILE A 1 103 ? 14.430 -3.814 -11.844 1.00 88.31 103 ILE A N 1
ATOM 748 C CA . ILE A 1 103 ? 14.454 -2.858 -12.958 1.00 88.31 103 ILE A CA 1
ATOM 749 C C . ILE A 1 103 ? 15.182 -3.492 -14.164 1.00 88.31 103 ILE A C 1
ATOM 751 O O . ILE A 1 103 ? 16.346 -3.885 -14.018 1.00 88.31 103 ILE A O 1
ATOM 755 N N . PRO A 1 104 ? 14.550 -3.570 -15.353 1.00 88.00 104 PRO A N 1
ATOM 756 C CA . PRO A 1 104 ? 15.202 -4.015 -16.585 1.00 88.00 104 PRO A CA 1
ATOM 757 C C . PRO A 1 104 ? 16.364 -3.088 -16.969 1.00 88.00 104 PRO A C 1
ATOM 759 O O . PRO A 1 104 ? 16.227 -1.863 -16.905 1.00 88.00 104 PRO A O 1
ATOM 762 N N . LYS A 1 105 ? 17.501 -3.668 -17.373 1.00 82.75 105 LYS A N 1
ATOM 763 C CA . LYS A 1 105 ? 18.726 -2.920 -17.716 1.00 82.75 105 LYS A CA 1
ATOM 764 C C . LYS A 1 105 ? 18.939 -2.717 -19.216 1.00 82.75 105 LYS A C 1
ATOM 766 O O . LYS A 1 105 ? 19.504 -1.698 -19.598 1.00 82.75 105 LYS A O 1
ATOM 771 N N . ASP A 1 106 ? 18.480 -3.662 -20.035 1.00 74.56 106 ASP A N 1
ATOM 772 C CA . ASP A 1 106 ? 18.983 -3.832 -21.408 1.00 74.56 106 ASP A CA 1
ATOM 773 C C . ASP A 1 106 ? 17.949 -3.514 -22.510 1.00 74.56 106 ASP A C 1
ATOM 775 O O . ASP A 1 106 ? 18.297 -3.461 -23.686 1.00 74.56 106 ASP A O 1
ATOM 779 N N . ASP A 1 107 ? 16.683 -3.270 -22.146 1.00 78.75 107 ASP A N 1
ATOM 780 C CA . ASP A 1 107 ? 15.586 -2.948 -23.072 1.00 78.75 107 ASP A CA 1
ATOM 781 C C . ASP A 1 107 ? 14.820 -1.706 -22.583 1.00 78.75 107 ASP A C 1
ATOM 783 O O . ASP A 1 107 ? 14.218 -1.705 -21.504 1.00 78.75 107 ASP A O 1
ATOM 787 N N . SER A 1 108 ? 14.834 -0.642 -23.391 1.00 82.94 108 SER A N 1
ATOM 788 C CA . SER A 1 108 ? 14.207 0.643 -23.068 1.00 82.94 108 SER A CA 1
ATOM 789 C C . SER A 1 108 ? 12.675 0.600 -23.080 1.00 82.94 108 SER A C 1
ATOM 791 O O . SER A 1 108 ? 12.046 1.314 -22.299 1.00 82.94 108 SER A O 1
ATOM 793 N N . ALA A 1 109 ? 12.051 -0.248 -23.900 1.00 87.44 109 ALA A N 1
ATOM 794 C CA . ALA A 1 109 ? 10.598 -0.394 -23.960 1.00 87.44 109 ALA A CA 1
ATOM 795 C C . ALA A 1 109 ? 10.071 -1.198 -22.760 1.00 87.44 109 ALA A C 1
ATOM 797 O O . ALA A 1 109 ? 9.082 -0.807 -22.131 1.00 87.44 109 ALA A O 1
ATOM 798 N N . ILE A 1 110 ? 10.765 -2.278 -22.385 1.00 87.38 110 ILE A N 1
ATOM 799 C CA . ILE A 1 110 ? 10.441 -3.070 -21.189 1.00 87.38 110 ILE A CA 1
ATOM 800 C C . ILE A 1 110 ? 10.708 -2.245 -19.920 1.00 87.38 110 ILE A C 1
ATOM 802 O O . ILE A 1 110 ? 9.886 -2.262 -19.002 1.00 87.38 110 ILE A O 1
ATOM 806 N N . GLN A 1 111 ? 11.783 -1.449 -19.876 1.00 90.19 111 GLN A N 1
ATOM 807 C CA . GLN A 1 111 ? 12.051 -0.519 -18.773 1.00 90.19 111 GLN A CA 1
ATOM 808 C C . GLN A 1 111 ? 10.957 0.560 -18.642 1.00 90.19 111 GLN A C 1
ATOM 810 O O . GLN A 1 111 ? 10.468 0.806 -17.539 1.00 90.19 111 GLN A O 1
ATOM 815 N N . GLN A 1 112 ? 10.493 1.151 -19.750 1.00 90.88 112 GLN A N 1
ATOM 816 C CA . GLN A 1 112 ? 9.356 2.086 -19.744 1.00 90.88 112 GLN A CA 1
ATOM 817 C C . GLN A 1 112 ? 8.033 1.421 -19.324 1.00 90.88 112 GLN A C 1
ATOM 819 O O . GLN A 1 112 ? 7.174 2.066 -18.719 1.00 90.88 112 GLN A O 1
ATOM 824 N N . ALA A 1 113 ? 7.824 0.139 -19.636 1.00 92.12 113 ALA A N 1
ATOM 825 C CA . ALA A 1 113 ? 6.664 -0.610 -19.154 1.00 92.12 113 ALA A CA 1
ATOM 826 C C . ALA A 1 113 ? 6.739 -0.899 -17.645 1.00 92.12 113 ALA A C 1
ATOM 828 O O . ALA A 1 113 ? 5.743 -0.703 -16.945 1.00 92.12 113 ALA A O 1
ATOM 829 N N . TRP A 1 114 ? 7.918 -1.281 -17.136 1.00 94.31 114 TRP A N 1
ATOM 830 C CA . TRP A 1 114 ? 8.178 -1.418 -15.698 1.00 94.31 114 TRP A CA 1
ATOM 831 C C . TRP A 1 114 ? 7.901 -0.098 -14.967 1.00 94.31 114 TRP A C 1
ATOM 833 O O . TRP A 1 114 ? 7.151 -0.101 -13.995 1.00 94.31 114 TRP A O 1
ATOM 843 N N . GLY A 1 115 ? 8.409 1.031 -15.481 1.00 94.69 115 GLY A N 1
ATOM 844 C CA . GLY A 1 115 ? 8.195 2.363 -14.899 1.00 94.69 115 GLY A CA 1
ATOM 845 C C . GLY A 1 115 ? 6.712 2.723 -14.786 1.00 94.69 115 GLY A C 1
ATOM 846 O O . GLY A 1 115 ? 6.220 2.976 -13.692 1.00 94.69 115 GLY A O 1
ATOM 847 N N . ARG A 1 116 ? 5.954 2.602 -15.885 1.00 95.12 116 ARG A N 1
ATOM 848 C CA . ARG A 1 116 ? 4.496 2.838 -15.877 1.00 95.12 116 ARG A CA 1
ATOM 849 C C . ARG A 1 116 ? 3.748 1.954 -14.873 1.00 95.12 116 ARG A C 1
ATOM 851 O O . ARG A 1 116 ? 2.781 2.407 -14.267 1.00 95.12 116 ARG A O 1
ATOM 858 N N . CYS A 1 117 ? 4.176 0.704 -14.685 1.00 95.50 117 CYS A N 1
ATOM 859 C CA . CYS A 1 117 ? 3.586 -0.181 -13.680 1.00 95.50 117 CYS A CA 1
ATOM 860 C C . CYS A 1 117 ? 3.970 0.212 -12.248 1.00 95.50 117 CYS A C 1
ATOM 862 O O . CYS A 1 117 ? 3.103 0.200 -11.377 1.00 95.50 117 CYS A O 1
ATOM 864 N N . ASN A 1 118 ? 5.226 0.592 -12.005 1.00 96.81 118 ASN A N 1
ATOM 865 C CA . ASN A 1 118 ? 5.679 1.118 -10.719 1.00 96.81 118 ASN A CA 1
ATOM 866 C C . ASN A 1 118 ? 4.870 2.360 -10.314 1.00 96.81 118 ASN A C 1
ATOM 868 O O . ASN A 1 118 ? 4.357 2.412 -9.199 1.00 96.81 118 ASN A O 1
ATOM 872 N N . ASP A 1 119 ? 4.682 3.306 -11.233 1.00 96.06 119 ASP A N 1
ATOM 873 C CA . ASP A 1 119 ? 3.966 4.563 -10.980 1.00 96.06 119 ASP A CA 1
ATOM 874 C C . ASP A 1 119 ? 2.465 4.326 -10.736 1.00 96.06 119 ASP A C 1
ATOM 876 O O . ASP A 1 119 ? 1.838 4.984 -9.898 1.00 96.06 119 ASP A O 1
ATOM 880 N N . MET A 1 120 ? 1.889 3.326 -11.413 1.00 96.69 120 MET A N 1
ATOM 881 C CA . MET A 1 120 ? 0.526 2.858 -11.164 1.00 96.69 120 MET A CA 1
ATOM 882 C C . MET A 1 120 ? 0.387 2.258 -9.754 1.00 96.69 120 MET A C 1
ATOM 884 O O . MET A 1 120 ? -0.530 2.623 -9.018 1.00 96.69 120 MET A O 1
ATOM 888 N N . VAL A 1 121 ? 1.317 1.388 -9.340 1.00 96.94 121 VAL A N 1
ATOM 889 C CA . VAL A 1 121 ? 1.316 0.787 -7.995 1.00 96.94 121 VAL A CA 1
ATOM 890 C C . VAL A 1 121 ? 1.573 1.843 -6.912 1.00 96.94 121 VAL A C 1
ATOM 892 O O . VAL A 1 121 ? 0.884 1.826 -5.896 1.00 96.94 121 VAL A O 1
ATOM 895 N N . LEU A 1 122 ? 2.481 2.801 -7.136 1.00 96.56 122 LEU A N 1
ATOM 896 C CA . LEU A 1 122 ? 2.681 3.969 -6.266 1.00 96.56 122 LEU A CA 1
ATOM 897 C C . LEU A 1 122 ? 1.380 4.756 -6.076 1.00 96.56 122 LEU A C 1
ATOM 899 O O . LEU A 1 122 ? 0.983 5.022 -4.943 1.00 96.56 122 LEU A O 1
ATOM 903 N N . SER A 1 123 ? 0.687 5.079 -7.171 1.00 96.50 123 SER A N 1
ATOM 904 C CA . SER A 1 123 ? -0.586 5.812 -7.136 1.00 96.50 123 SER A CA 1
ATO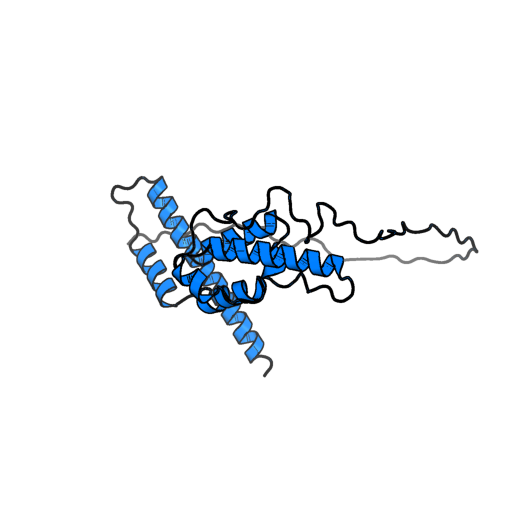M 905 C C . SER A 1 123 ? -1.649 5.071 -6.321 1.00 96.50 123 SER A C 1
ATOM 907 O O . SER A 1 123 ? -2.321 5.658 -5.473 1.00 96.50 123 SER A O 1
ATOM 909 N N . TRP A 1 124 ? -1.772 3.760 -6.534 1.00 96.94 124 TRP A N 1
ATOM 910 C CA . TRP A 1 124 ? -2.693 2.904 -5.792 1.00 96.94 124 TRP A CA 1
ATOM 911 C C . TRP A 1 124 ? -2.350 2.784 -4.304 1.00 96.94 124 TRP A C 1
ATOM 913 O O . TRP A 1 124 ? -3.255 2.777 -3.468 1.00 96.94 124 TRP A O 1
ATOM 923 N N . LEU A 1 125 ? -1.060 2.710 -3.963 1.00 97.19 125 LEU A N 1
ATOM 924 C CA . LEU A 1 125 ? -0.600 2.724 -2.577 1.00 97.19 125 LEU A CA 1
ATOM 925 C C . LEU A 1 125 ? -0.939 4.065 -1.923 1.00 97.19 125 LEU A C 1
ATOM 927 O O . LEU A 1 125 ? -1.607 4.058 -0.895 1.00 97.19 125 LEU A O 1
ATOM 931 N N . LEU A 1 126 ? -0.598 5.199 -2.540 1.00 96.00 126 LEU A N 1
ATOM 932 C CA . LEU A 1 126 ? -0.915 6.536 -2.020 1.00 96.00 126 LEU A CA 1
ATOM 933 C C . LEU A 1 126 ? -2.424 6.740 -1.796 1.00 96.00 126 LEU A C 1
ATOM 935 O O . LEU A 1 126 ? -2.823 7.226 -0.740 1.00 96.00 126 LEU A O 1
ATOM 939 N N . ASN A 1 127 ? -3.268 6.294 -2.731 1.00 95.69 127 ASN A N 1
ATOM 940 C CA . ASN A 1 127 ? -4.730 6.364 -2.601 1.00 95.69 127 ASN A CA 1
ATOM 941 C C . ASN A 1 127 ? -5.301 5.421 -1.522 1.00 95.69 127 ASN A C 1
ATOM 943 O O . ASN A 1 127 ? -6.407 5.639 -1.028 1.00 95.69 127 ASN A O 1
ATOM 947 N N . SER A 1 128 ? -4.549 4.396 -1.110 1.00 96.06 128 SER A N 1
ATOM 948 C CA . SER A 1 128 ? -4.924 3.486 -0.018 1.00 96.06 128 SER A CA 1
ATOM 949 C C . SER A 1 128 ? -4.562 3.998 1.388 1.00 96.06 128 SER A C 1
ATOM 951 O O . SER A 1 128 ? -4.817 3.298 2.373 1.00 96.06 128 SER A O 1
ATOM 953 N N . LEU A 1 129 ? -3.982 5.198 1.503 1.00 96.50 129 LEU A N 1
ATOM 954 C CA . LEU A 1 129 ? -3.523 5.819 2.750 1.00 96.50 129 LEU A CA 1
ATOM 955 C C . LEU A 1 129 ? -4.380 7.037 3.125 1.00 96.50 129 LEU A C 1
ATOM 957 O O . LEU A 1 129 ? -4.977 7.695 2.273 1.00 96.50 129 LEU A O 1
ATOM 961 N N . SER A 1 130 ? -4.424 7.383 4.413 1.00 95.88 130 SER A N 1
ATOM 962 C CA . SER A 1 130 ? -4.935 8.686 4.847 1.00 95.88 130 SER A CA 1
ATOM 963 C C . SER A 1 130 ? -4.047 9.816 4.311 1.00 95.88 130 SER A C 1
ATOM 965 O O . SER A 1 130 ? -2.854 9.623 4.078 1.00 95.88 130 SER A O 1
ATOM 967 N N . LYS A 1 131 ? -4.602 11.027 4.159 1.00 95.38 131 LYS A N 1
ATOM 968 C CA . LYS A 1 131 ? -3.860 12.193 3.636 1.00 95.38 131 LYS A CA 1
ATOM 969 C C . LYS A 1 131 ? -2.577 12.503 4.420 1.00 95.38 131 LYS A C 1
ATOM 971 O O . LYS A 1 131 ? -1.595 12.933 3.827 1.00 95.38 131 LYS A O 1
ATOM 976 N N . GLU A 1 132 ? -2.593 12.273 5.730 1.00 95.12 132 GLU A N 1
ATOM 977 C CA . GLU A 1 132 ? -1.446 12.472 6.622 1.00 95.12 132 GLU A CA 1
ATOM 978 C C . GLU A 1 132 ? -0.319 11.471 6.324 1.00 95.12 132 GLU A C 1
ATOM 980 O O . GLU A 1 132 ? 0.827 11.866 6.111 1.00 95.12 132 GLU A O 1
ATOM 985 N N . ILE A 1 133 ? -0.648 10.178 6.225 1.00 95.19 133 ILE A N 1
ATOM 986 C CA . ILE A 1 133 ? 0.348 9.137 5.941 1.00 95.19 133 ILE A CA 1
ATOM 987 C C . ILE A 1 133 ? 0.828 9.245 4.489 1.00 95.19 133 ILE A C 1
ATOM 989 O O . ILE A 1 133 ? 2.037 9.228 4.261 1.00 95.19 133 ILE A O 1
ATOM 993 N N . ALA A 1 134 ? -0.080 9.456 3.530 1.00 95.88 134 ALA A N 1
ATOM 994 C CA . ALA A 1 134 ? 0.251 9.696 2.125 1.00 95.88 134 ALA A CA 1
ATOM 995 C C . ALA A 1 134 ? 1.224 10.874 1.959 1.00 95.88 134 ALA A C 1
ATOM 997 O O . ALA A 1 134 ? 2.224 10.742 1.263 1.00 95.88 134 ALA A O 1
ATOM 998 N N . GLY A 1 135 ? 0.986 11.995 2.652 1.00 95.50 135 GLY A N 1
ATOM 999 C CA . GLY A 1 135 ? 1.881 13.155 2.632 1.00 95.50 135 GLY A CA 1
ATOM 1000 C C . GLY A 1 135 ? 3.294 12.848 3.140 1.00 95.50 135 GLY A C 1
ATOM 1001 O O . GLY A 1 135 ? 4.257 13.396 2.613 1.00 95.50 135 GLY A O 1
ATOM 1002 N N . SER A 1 136 ? 3.436 11.930 4.104 1.00 94.94 136 SER A N 1
ATOM 1003 C CA . SER A 1 136 ? 4.750 11.514 4.621 1.00 94.94 136 SER A CA 1
ATOM 1004 C C . SER A 1 136 ? 5.551 10.601 3.681 1.00 94.94 136 SER A C 1
ATOM 1006 O O . SER A 1 136 ? 6.763 10.518 3.837 1.00 94.94 136 SER A O 1
ATOM 1008 N N . VAL A 1 137 ? 4.901 9.947 2.707 1.00 94.69 137 VAL A N 1
ATOM 1009 C CA . VAL A 1 137 ? 5.535 8.995 1.766 1.00 94.69 137 VAL A CA 1
ATOM 1010 C C . VAL A 1 137 ? 5.408 9.408 0.292 1.00 94.69 137 VAL A C 1
ATOM 1012 O O . VAL A 1 137 ? 5.758 8.655 -0.611 1.00 94.69 137 VAL A O 1
ATOM 1015 N N . LEU A 1 138 ? 4.914 10.622 0.028 1.00 93.44 138 LEU A N 1
ATOM 1016 C CA . LEU A 1 138 ? 4.607 11.120 -1.318 1.00 93.44 138 LEU A CA 1
ATOM 1017 C C . LEU A 1 138 ? 5.825 11.145 -2.257 1.00 93.44 138 LEU A C 1
ATOM 1019 O O . LEU A 1 138 ? 5.673 10.998 -3.465 1.00 93.44 138 LEU A O 1
ATOM 1023 N N . TYR A 1 139 ? 7.021 11.338 -1.698 1.00 93.00 139 TYR A N 1
ATOM 1024 C CA . TYR A 1 139 ? 8.279 11.471 -2.438 1.00 93.00 139 TYR A CA 1
ATOM 1025 C C . TYR A 1 139 ? 9.083 10.160 -2.534 1.00 93.00 139 TYR A C 1
ATOM 1027 O O . TYR A 1 139 ? 10.257 10.189 -2.898 1.00 93.00 139 TYR A O 1
ATOM 1035 N N . SER A 1 140 ? 8.488 9.008 -2.202 1.00 94.25 140 SER A N 1
ATOM 1036 C CA . SER A 1 140 ? 9.128 7.701 -2.396 1.00 94.25 140 SER A CA 1
ATOM 1037 C C . SER A 1 140 ? 9.387 7.421 -3.881 1.00 94.25 140 SER A C 1
ATOM 1039 O O . SER A 1 140 ? 8.489 7.536 -4.712 1.00 94.25 140 SER A O 1
ATOM 1041 N N . GLN A 1 141 ? 10.616 7.018 -4.212 1.00 92.38 141 GLN A N 1
ATOM 1042 C CA . GLN A 1 141 ? 11.073 6.905 -5.601 1.00 92.38 141 GLN A CA 1
ATOM 1043 C C . GLN A 1 141 ? 10.525 5.667 -6.337 1.00 92.38 141 GLN A C 1
ATOM 1045 O O . GLN A 1 141 ? 10.435 5.668 -7.565 1.00 92.38 141 GLN A O 1
ATOM 1050 N N . SER A 1 142 ? 10.143 4.620 -5.601 1.00 95.62 142 SER A N 1
ATOM 1051 C CA . SER A 1 142 ? 9.503 3.415 -6.133 1.00 95.62 142 SER A CA 1
ATOM 1052 C C . SER A 1 142 ? 8.417 2.878 -5.197 1.00 95.62 142 SER A C 1
ATOM 1054 O O . SER A 1 142 ? 8.396 3.174 -3.997 1.00 95.62 142 SER A O 1
ATOM 1056 N N . ALA A 1 143 ? 7.533 2.034 -5.735 1.00 96.69 143 ALA A N 1
ATOM 1057 C CA . ALA A 1 143 ? 6.506 1.334 -4.960 1.00 96.69 143 ALA A CA 1
ATOM 1058 C C . ALA A 1 143 ? 7.109 0.487 -3.826 1.00 96.69 143 ALA A C 1
ATOM 1060 O O . ALA A 1 143 ? 6.519 0.384 -2.749 1.00 96.69 143 ALA A O 1
ATOM 1061 N N . LYS A 1 144 ? 8.307 -0.068 -4.049 1.00 96.81 144 LYS A N 1
ATOM 1062 C CA . LYS A 1 144 ? 9.079 -0.819 -3.057 1.00 96.81 144 LYS A CA 1
ATOM 1063 C C . LYS A 1 144 ? 9.555 0.066 -1.908 1.00 96.81 144 LYS A C 1
ATOM 1065 O O . LYS A 1 144 ? 9.444 -0.344 -0.755 1.00 96.81 144 LYS A O 1
ATOM 1070 N N . ASP A 1 145 ? 10.068 1.259 -2.202 1.00 96.25 145 ASP 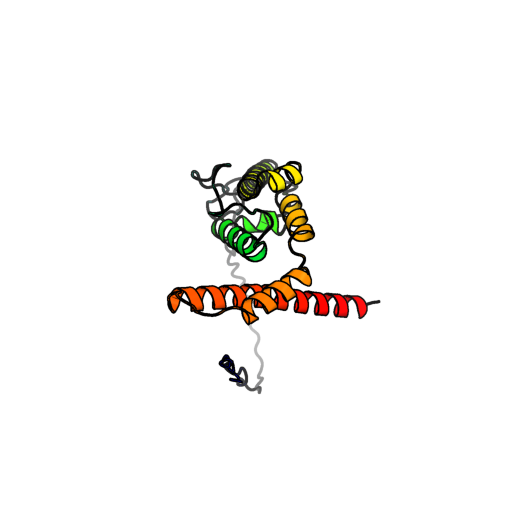A N 1
ATOM 1071 C CA . ASP A 1 145 ? 10.574 2.178 -1.174 1.00 96.25 145 ASP A CA 1
ATOM 1072 C C . ASP A 1 145 ? 9.425 2.690 -0.297 1.00 96.25 145 ASP A C 1
ATOM 1074 O O . ASP A 1 145 ? 9.531 2.682 0.928 1.00 96.25 145 ASP A O 1
ATOM 1078 N N . LEU A 1 146 ? 8.290 3.040 -0.921 1.00 97.25 146 LEU A N 1
ATOM 1079 C CA . LEU A 1 146 ? 7.059 3.414 -0.216 1.00 97.25 146 LEU A CA 1
ATOM 1080 C C . LEU A 1 146 ? 6.579 2.269 0.686 1.00 97.25 146 LEU A C 1
ATOM 1082 O O . LEU A 1 146 ? 6.300 2.472 1.867 1.00 97.25 146 LEU A O 1
ATOM 1086 N N . TRP A 1 147 ? 6.503 1.050 0.144 1.00 96.88 147 TRP A N 1
ATOM 1087 C CA . TRP A 1 147 ? 6.084 -0.123 0.908 1.00 96.88 147 TRP A CA 1
ATOM 1088 C C . TRP A 1 147 ? 7.029 -0.430 2.077 1.00 96.88 147 TRP A C 1
ATOM 1090 O O . TRP A 1 147 ? 6.562 -0.774 3.162 1.00 96.88 147 TRP A O 1
ATOM 1100 N N . SER A 1 148 ? 8.339 -0.264 1.876 1.00 94.62 148 SER A N 1
ATOM 1101 C CA . SER A 1 148 ? 9.355 -0.503 2.904 1.00 94.62 148 SER A CA 1
ATOM 1102 C C . SER A 1 148 ? 9.250 0.499 4.055 1.00 94.62 148 SER A C 1
ATOM 1104 O O . SER A 1 148 ? 9.248 0.067 5.202 1.00 94.62 148 SER A O 1
ATOM 1106 N N . ASP A 1 149 ? 9.051 1.796 3.787 1.00 93.69 149 ASP A N 1
ATOM 1107 C CA . ASP A 1 149 ? 8.822 2.790 4.851 1.00 93.69 149 ASP A CA 1
ATOM 1108 C C . ASP A 1 149 ? 7.549 2.482 5.662 1.00 93.69 149 ASP A C 1
ATOM 1110 O O . ASP A 1 149 ? 7.546 2.541 6.895 1.00 93.69 149 ASP A O 1
ATOM 1114 N N . LEU A 1 150 ? 6.465 2.073 4.991 1.00 93.75 150 LEU A N 1
ATOM 1115 C CA . LEU A 1 150 ? 5.232 1.678 5.677 1.00 93.75 150 LEU A CA 1
ATOM 1116 C C . LEU A 1 150 ? 5.397 0.404 6.515 1.00 93.75 150 LEU A C 1
ATOM 1118 O O . LEU A 1 150 ? 4.815 0.315 7.598 1.00 93.75 150 LEU A O 1
ATOM 1122 N N . GLU A 1 151 ? 6.165 -0.579 6.041 1.00 91.38 151 GLU A N 1
ATOM 1123 C CA . GLU A 1 151 ? 6.545 -1.734 6.856 1.00 91.38 151 GLU A CA 1
ATOM 1124 C C . GLU A 1 151 ? 7.381 -1.264 8.055 1.00 91.38 151 GLU A C 1
ATOM 1126 O O . GLU A 1 151 ? 6.953 -1.441 9.191 1.00 91.38 151 GLU A O 1
ATOM 1131 N N . ASP A 1 152 ? 8.509 -0.588 7.864 1.00 88.69 152 ASP A N 1
ATOM 1132 C CA . ASP A 1 152 ? 9.407 -0.239 8.971 1.00 88.69 152 ASP A CA 1
ATOM 1133 C C . ASP A 1 152 ? 8.731 0.630 10.052 1.00 88.69 152 ASP A C 1
ATOM 1135 O O . ASP A 1 152 ? 8.962 0.419 11.248 1.00 88.69 152 ASP A O 1
ATOM 1139 N N . ARG A 1 153 ? 7.811 1.528 9.664 1.00 88.69 153 ARG A N 1
ATOM 1140 C CA . ARG A 1 153 ? 7.041 2.381 10.589 1.00 88.69 153 ARG A CA 1
ATOM 1141 C C . ARG A 1 153 ? 5.866 1.686 11.278 1.00 88.69 153 ARG A C 1
ATOM 1143 O O . ARG A 1 153 ? 5.633 1.937 12.459 1.00 88.69 153 ARG A O 1
ATOM 1150 N N . PHE A 1 154 ? 5.087 0.862 10.568 1.00 86.25 154 PHE A N 1
ATOM 1151 C CA . PHE A 1 154 ? 3.783 0.372 11.062 1.00 86.25 154 PHE A CA 1
ATOM 1152 C C . PHE A 1 154 ? 3.701 -1.148 11.272 1.00 86.25 154 PHE A C 1
ATOM 1154 O O . PHE A 1 154 ? 2.771 -1.632 11.927 1.00 86.25 154 PHE A O 1
ATOM 1161 N N . ARG A 1 155 ? 4.683 -1.914 10.786 1.00 78.56 155 ARG A N 1
ATOM 1162 C CA . ARG A 1 155 ? 4.819 -3.361 11.030 1.00 78.56 155 ARG A CA 1
ATOM 1163 C C . ARG A 1 155 ? 5.202 -3.671 12.473 1.00 78.56 155 ARG A C 1
ATOM 1165 O O . ARG A 1 155 ? 4.922 -4.775 12.937 1.00 78.56 155 ARG A O 1
ATOM 1172 N N . GLN A 1 156 ? 5.830 -2.731 13.189 1.00 65.56 156 GLN A N 1
ATOM 1173 C CA . GLN A 1 156 ? 6.217 -2.945 14.581 1.00 65.56 156 GLN A CA 1
ATOM 1174 C C . GLN A 1 156 ? 4.995 -3.242 15.459 1.00 65.56 156 GLN A C 1
ATOM 1176 O O . GLN A 1 156 ? 4.151 -2.395 15.757 1.00 65.56 156 GLN A O 1
ATOM 1181 N N . ALA A 1 157 ? 4.941 -4.492 15.915 1.00 57.41 157 ALA A N 1
ATOM 1182 C CA . ALA A 1 157 ? 4.053 -4.954 16.962 1.00 57.41 157 ALA A CA 1
ATOM 1183 C C . ALA A 1 157 ? 4.421 -4.275 18.291 1.00 57.41 157 ALA A C 1
ATOM 1185 O O . ALA A 1 157 ? 5.123 -4.854 19.119 1.00 57.41 157 ALA A O 1
ATOM 1186 N N . ASN A 1 158 ? 3.937 -3.048 18.508 1.00 63.38 158 ASN A N 1
ATOM 1187 C CA . ASN A 1 158 ? 4.057 -2.374 19.799 1.00 63.38 158 ASN A CA 1
ATOM 1188 C C . ASN A 1 158 ? 3.589 -3.328 20.907 1.00 63.38 158 ASN A C 1
ATOM 1190 O O . ASN A 1 158 ? 2.452 -3.804 20.867 1.00 63.38 158 ASN A O 1
ATOM 1194 N N . GLY A 1 159 ? 4.417 -3.565 21.931 1.00 65.56 159 GLY A N 1
ATOM 1195 C CA . GLY A 1 159 ? 4.020 -4.374 23.093 1.00 65.56 159 GLY A CA 1
ATOM 1196 C C . GLY A 1 159 ? 2.745 -3.837 23.760 1.00 65.56 159 GLY A C 1
ATOM 1197 O O . GLY A 1 159 ? 1.902 -4.604 24.217 1.00 65.56 159 GLY A O 1
ATOM 1198 N N . ALA A 1 160 ? 2.535 -2.518 23.681 1.00 69.19 160 ALA A N 1
ATOM 1199 C CA . ALA A 1 160 ? 1.288 -1.854 24.049 1.00 69.19 160 ALA A CA 1
ATOM 1200 C C . ALA A 1 160 ? 0.068 -2.324 23.229 1.00 69.19 160 ALA A C 1
ATOM 1202 O O . ALA A 1 160 ? -1.008 -2.472 23.797 1.00 69.19 160 ALA A O 1
ATOM 1203 N N . LYS A 1 161 ? 0.210 -2.609 21.924 1.00 74.06 161 LYS A N 1
ATOM 1204 C CA . LYS A 1 161 ? -0.870 -3.162 21.084 1.00 74.06 161 LYS A CA 1
ATOM 1205 C C . LYS A 1 161 ? -1.187 -4.608 21.469 1.00 74.06 161 LYS A C 1
ATOM 1207 O O . LYS A 1 161 ? -2.362 -4.952 21.556 1.00 74.06 161 LYS A O 1
ATOM 1212 N N . LEU A 1 162 ? -0.171 -5.432 21.745 1.00 75.94 162 LEU A N 1
ATOM 1213 C CA . LEU A 1 162 ? -0.377 -6.794 22.254 1.00 75.94 162 LEU A CA 1
ATOM 1214 C C . LEU A 1 162 ? -1.134 -6.768 23.590 1.00 75.94 162 LEU A C 1
ATOM 1216 O O . LEU A 1 162 ? -2.161 -7.430 23.725 1.00 75.94 162 LEU A O 1
ATOM 1220 N N . PHE A 1 163 ? -0.678 -5.949 24.541 1.00 75.75 163 PHE A N 1
ATOM 1221 C CA . PHE A 1 163 ? -1.337 -5.777 25.836 1.00 75.75 163 PHE A CA 1
ATOM 1222 C C . PHE A 1 163 ? -2.761 -5.217 25.697 1.00 75.75 163 PHE A C 1
ATOM 1224 O O . PHE A 1 163 ? -3.678 -5.689 26.364 1.00 75.75 163 PHE A O 1
ATOM 1231 N N . GLN A 1 164 ? -2.979 -4.253 24.797 1.00 81.19 164 GLN A N 1
ATOM 1232 C CA . GLN A 1 164 ? -4.302 -3.687 24.531 1.00 81.19 164 GLN A CA 1
ATOM 1233 C C . GLN A 1 164 ? -5.263 -4.723 23.932 1.00 81.19 164 GLN A C 1
ATOM 1235 O O . GLN A 1 164 ? -6.403 -4.794 24.380 1.00 81.19 164 GLN A O 1
ATOM 1240 N N . LEU A 1 165 ? -4.819 -5.558 22.986 1.00 81.94 165 LEU A N 1
ATOM 1241 C CA . LEU A 1 165 ? -5.634 -6.648 22.431 1.00 81.94 165 LEU A CA 1
ATOM 1242 C C . LEU A 1 165 ? -5.940 -7.721 23.485 1.00 81.94 165 LEU A C 1
ATOM 1244 O O . LEU A 1 165 ? -7.082 -8.157 23.593 1.00 81.94 165 LEU A O 1
ATOM 1248 N N . GLN A 1 166 ? -4.958 -8.100 24.311 1.00 78.44 166 GLN A N 1
ATOM 1249 C CA . GLN A 1 166 ? -5.166 -9.015 25.441 1.00 78.44 166 GLN A CA 1
ATOM 1250 C C . GLN A 1 166 ? -6.173 -8.451 26.454 1.00 78.44 166 GLN A C 1
ATOM 1252 O O . GLN A 1 166 ? -7.059 -9.175 26.914 1.00 78.44 166 GLN A O 1
ATOM 1257 N N . LYS A 1 167 ? -6.074 -7.156 26.779 1.00 82.94 167 LYS A N 1
ATOM 1258 C CA . LYS A 1 167 ? -7.005 -6.450 27.666 1.00 82.94 167 LYS A CA 1
ATOM 1259 C C . LYS A 1 167 ? -8.405 -6.376 27.062 1.00 82.94 167 LYS A C 1
ATOM 1261 O O . LYS A 1 167 ? -9.368 -6.689 27.756 1.00 82.94 167 LYS A O 1
ATOM 1266 N N . GLU A 1 168 ? -8.527 -6.006 25.787 1.00 84.81 168 GLU A N 1
ATOM 1267 C CA . GLU A 1 168 ? -9.822 -5.914 25.115 1.00 84.81 168 GLU A CA 1
ATOM 1268 C C . GLU A 1 168 ? -10.497 -7.287 25.029 1.00 84.81 168 GLU A C 1
ATOM 1270 O O . GLU A 1 168 ? -11.653 -7.409 25.431 1.00 84.81 168 GLU A O 1
ATOM 1275 N N . LEU A 1 169 ? -9.760 -8.332 24.636 1.00 84.88 169 LEU A N 1
ATOM 1276 C CA . LEU A 1 169 ? -10.233 -9.718 24.621 1.00 84.88 169 LEU A CA 1
ATOM 1277 C C . LEU A 1 169 ? -10.667 -10.198 26.016 1.00 84.88 169 LEU A C 1
ATOM 1279 O O . LEU A 1 169 ? -11.708 -10.833 26.143 1.00 84.88 169 LEU A O 1
ATOM 1283 N N . SER A 1 170 ? -9.922 -9.846 27.069 1.00 81.62 170 SER A N 1
ATOM 1284 C CA . SER A 1 170 ? -10.281 -10.173 28.462 1.00 81.62 170 SER A CA 1
ATOM 1285 C C . SER A 1 170 ? -11.518 -9.415 28.961 1.00 81.62 170 SER A C 1
ATOM 1287 O O . SER A 1 170 ? -12.191 -9.872 29.880 1.00 81.62 170 SER A O 1
ATOM 1289 N N . SER A 1 171 ? -11.812 -8.252 28.371 1.00 84.56 171 SER A N 1
ATOM 1290 C CA . SER A 1 171 ? -12.979 -7.420 28.692 1.00 84.56 171 SER A CA 1
ATOM 1291 C C . SER A 1 171 ? -14.196 -7.676 27.796 1.00 84.56 171 SER A C 1
ATOM 1293 O O . SER A 1 171 ? -15.257 -7.100 28.038 1.00 84.56 171 SER A O 1
ATOM 1295 N N . VAL A 1 172 ? -14.061 -8.495 26.744 1.00 85.81 172 VAL A N 1
ATOM 1296 C CA . VAL A 1 172 ? -15.128 -8.674 25.758 1.00 85.81 172 VAL A CA 1
ATOM 1297 C C . VAL A 1 172 ? -16.258 -9.507 26.365 1.00 85.81 172 VAL A C 1
ATOM 1299 O O . VAL A 1 172 ? -16.087 -10.660 26.751 1.00 85.81 172 VAL A O 1
ATOM 1302 N N . VAL A 1 173 ? -17.438 -8.901 26.454 1.00 85.94 173 VAL A N 1
ATOM 1303 C CA . VAL A 1 173 ? -18.666 -9.526 26.953 1.00 85.94 173 VAL A CA 1
ATOM 1304 C C . VAL A 1 173 ? -19.776 -9.324 25.932 1.00 85.94 173 VAL A C 1
ATOM 1306 O O . VAL A 1 173 ? -19.795 -8.318 25.224 1.00 85.94 173 VAL A O 1
ATOM 1309 N N . GLN A 1 174 ? -20.706 -10.276 25.843 1.00 81.69 174 GLN A N 1
ATOM 1310 C CA . GLN A 1 174 ? -21.787 -10.205 24.858 1.00 81.69 174 GLN A CA 1
ATOM 1311 C C . GLN A 1 174 ? -22.703 -8.993 25.097 1.00 81.69 174 GLN A C 1
ATOM 1313 O O . GLN A 1 174 ? -23.073 -8.307 24.142 1.00 81.69 174 GLN A O 1
ATOM 1318 N N . GLY A 1 175 ? -23.046 -8.705 26.359 1.00 89.06 175 GLY A N 1
ATOM 1319 C CA . GLY A 1 175 ? -23.977 -7.630 26.710 1.00 89.06 175 GLY A CA 1
ATOM 1320 C C . GLY A 1 175 ? -25.284 -7.742 25.918 1.00 89.06 175 GLY A C 1
ATOM 1321 O O . GLY A 1 175 ? -25.837 -8.831 25.783 1.00 89.06 175 GLY A O 1
ATOM 1322 N N . ASN A 1 176 ? -25.725 -6.629 25.330 1.00 87.44 176 ASN A N 1
ATOM 1323 C CA . ASN A 1 176 ? -26.923 -6.573 24.484 1.00 87.44 176 ASN A CA 1
ATOM 1324 C C . ASN A 1 176 ? -26.640 -6.872 22.994 1.00 87.44 176 ASN A C 1
ATOM 1326 O O . ASN A 1 176 ? -27.515 -6.667 22.154 1.00 87.44 176 ASN A O 1
ATOM 1330 N N . SER A 1 177 ? -25.425 -7.300 22.628 1.00 87.56 177 SER A N 1
ATOM 1331 C CA . SER A 1 177 ? -25.084 -7.599 21.231 1.00 87.56 177 SER A CA 1
ATOM 1332 C C . SER A 1 177 ? -25.553 -8.995 20.806 1.00 87.56 177 SER A C 1
ATOM 1334 O O . SER A 1 177 ? -25.678 -9.918 21.619 1.00 87.56 177 SER A O 1
ATOM 1336 N N . SER A 1 178 ? -25.817 -9.161 19.505 1.00 92.75 178 SER A N 1
ATOM 1337 C CA . SER A 1 178 ? -26.177 -10.472 18.961 1.00 92.75 178 SER A CA 1
ATOM 1338 C C . SER A 1 178 ? -25.023 -11.466 19.132 1.00 92.75 178 SER A C 1
ATOM 1340 O O . SER A 1 178 ? -23.851 -11.084 19.081 1.00 92.75 178 SER A O 1
ATOM 1342 N N . VAL A 1 179 ? -25.352 -12.754 19.268 1.00 89.00 179 VAL A N 1
ATOM 1343 C CA . VAL A 1 179 ? -24.357 -13.838 19.353 1.00 89.00 179 VAL A CA 1
ATOM 1344 C C . VAL A 1 179 ? -23.374 -13.768 18.177 1.00 89.00 179 VAL A C 1
ATOM 1346 O O . VAL A 1 179 ? -22.168 -13.862 18.384 1.00 89.00 179 VAL A O 1
ATOM 1349 N N . SER A 1 180 ? -23.873 -13.511 16.961 1.00 90.00 180 SER A N 1
ATOM 1350 C CA . SER A 1 180 ? -23.040 -13.342 15.763 1.00 90.00 180 SER A CA 1
ATOM 1351 C C . SER A 1 180 ? -22.059 -12.172 15.911 1.00 90.00 180 SER A C 1
ATOM 1353 O O . SER A 1 180 ? -20.854 -12.363 15.794 1.00 90.00 180 SER A O 1
ATOM 1355 N N . THR A 1 181 ? -22.546 -10.981 16.280 1.00 86.94 181 THR A N 1
ATOM 1356 C CA . THR A 1 181 ? -21.713 -9.778 16.471 1.00 86.94 181 THR A CA 1
ATOM 1357 C C . THR A 1 181 ? -20.619 -9.997 17.520 1.00 86.94 181 THR A C 1
ATOM 1359 O O . THR A 1 181 ? -19.466 -9.624 17.300 1.00 86.94 181 THR A O 1
ATOM 1362 N N . TYR A 1 182 ? -20.964 -10.635 18.641 1.00 86.19 182 TYR A N 1
ATOM 1363 C CA . TYR A 1 182 ? -20.025 -10.971 19.708 1.00 86.19 182 TYR A CA 1
ATOM 1364 C C . TYR A 1 182 ? -18.939 -11.949 19.240 1.00 86.19 182 TYR A C 1
ATOM 1366 O O . TYR A 1 182 ? -17.750 -11.676 19.425 1.00 86.19 182 TYR A O 1
ATOM 1374 N N . PHE A 1 183 ? -19.318 -13.048 18.576 1.00 86.00 183 PHE A N 1
ATOM 1375 C CA . PHE A 1 183 ? -18.354 -14.015 18.042 1.00 86.00 183 PHE A CA 1
ATOM 1376 C C . PHE A 1 183 ? -17.480 -13.423 16.931 1.00 86.00 183 PHE A C 1
ATOM 1378 O O . PHE A 1 183 ? -16.278 -13.680 16.924 1.00 86.00 183 PHE A O 1
ATOM 1385 N N . THR A 1 184 ? -18.025 -12.586 16.041 1.00 88.31 184 THR A N 1
ATOM 1386 C CA . THR A 1 184 ? -17.234 -11.864 15.031 1.00 88.31 184 THR A CA 1
ATOM 1387 C C . THR A 1 184 ? -16.212 -10.938 15.688 1.00 88.31 184 THR A C 1
ATOM 1389 O O . THR A 1 184 ? -15.042 -10.975 15.307 1.00 88.31 184 THR A O 1
ATOM 1392 N N . LYS A 1 185 ? -16.600 -10.163 16.715 1.00 84.62 185 LYS A N 1
ATOM 1393 C CA . LYS A 1 185 ? -15.655 -9.301 17.443 1.00 84.62 185 LYS A CA 1
ATOM 1394 C C . LYS A 1 185 ? -14.570 -10.120 18.149 1.00 84.62 185 LYS A C 1
ATOM 1396 O O . LYS A 1 185 ? -13.389 -9.811 18.006 1.00 84.62 185 LYS A O 1
ATOM 1401 N N . MET A 1 186 ? -14.947 -11.178 18.869 1.00 85.56 186 MET A N 1
ATOM 1402 C CA . MET A 1 186 ? -13.991 -12.061 19.545 1.00 85.56 186 MET A CA 1
ATOM 1403 C C . MET A 1 186 ? -13.017 -12.704 18.549 1.00 85.56 186 MET A C 1
ATOM 1405 O O . MET A 1 186 ? -11.814 -12.724 18.800 1.00 85.56 186 MET A O 1
ATOM 1409 N N . LYS A 1 187 ? -13.514 -13.194 17.406 1.00 86.25 187 LYS A N 1
ATOM 1410 C CA . LYS A 1 187 ? -12.676 -13.782 16.358 1.00 86.25 187 LYS A CA 1
ATOM 1411 C C . LYS A 1 187 ? -11.715 -12.758 15.750 1.00 86.25 187 LYS A C 1
ATOM 1413 O O . LYS A 1 187 ? -10.544 -13.078 15.600 1.00 86.25 187 LYS A O 1
ATOM 1418 N N . SER A 1 188 ? -12.171 -11.534 15.476 1.00 84.44 188 SER A N 1
ATOM 1419 C CA . SER A 1 188 ? -11.304 -10.461 14.971 1.00 84.44 188 SER A CA 1
ATOM 1420 C C . SER A 1 188 ? -10.151 -10.152 15.932 1.00 84.44 188 SER A C 1
ATOM 1422 O O . SER A 1 188 ? -9.014 -10.030 15.492 1.00 84.44 188 SER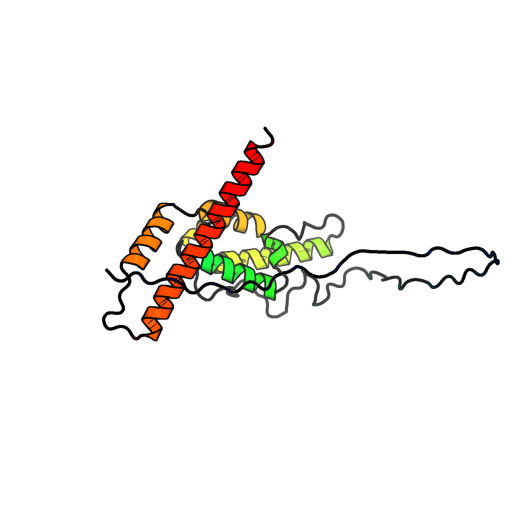 A O 1
ATOM 1424 N N . LEU A 1 189 ? -10.424 -10.079 17.242 1.00 81.38 189 LEU A N 1
ATOM 1425 C CA . LEU A 1 189 ? -9.393 -9.856 18.266 1.00 81.38 189 LEU A CA 1
ATOM 1426 C C . LEU A 1 189 ? -8.388 -11.019 18.347 1.00 81.38 189 LEU A C 1
ATOM 1428 O O . LEU A 1 189 ? -7.201 -10.785 18.565 1.00 81.38 189 LEU A O 1
ATOM 1432 N N . TRP A 1 190 ? -8.845 -12.261 18.153 1.00 84.19 190 TRP A N 1
ATOM 1433 C CA . TRP A 1 190 ? -7.972 -13.437 18.077 1.00 84.19 190 TRP A CA 1
ATOM 1434 C C . TRP A 1 190 ? -7.105 -13.456 16.819 1.00 84.19 190 TRP A C 1
ATOM 1436 O O . TRP A 1 190 ? -5.908 -13.705 16.932 1.00 84.19 190 TRP A O 1
ATOM 1446 N N . ASP A 1 191 ? -7.681 -13.183 15.648 1.00 82.88 191 ASP A N 1
ATOM 1447 C CA . ASP A 1 191 ? -6.949 -13.170 14.377 1.00 82.88 191 ASP A CA 1
ATOM 1448 C C . ASP A 1 191 ? -5.882 -12.046 14.370 1.00 82.88 191 ASP A C 1
ATOM 1450 O O . ASP A 1 191 ? -4.755 -12.264 13.923 1.00 82.88 191 ASP A O 1
ATOM 1454 N N . ASP A 1 192 ? -6.188 -10.877 14.952 1.00 77.75 192 ASP A N 1
ATOM 1455 C CA . ASP A 1 192 ? -5.221 -9.789 15.169 1.00 77.75 192 ASP A CA 1
ATOM 1456 C C . ASP A 1 192 ? -4.097 -10.181 16.147 1.00 77.75 192 ASP A C 1
ATOM 1458 O O . ASP A 1 192 ? -2.929 -9.850 15.922 1.00 77.75 192 ASP A O 1
ATOM 1462 N N . LEU A 1 193 ? -4.421 -10.883 17.239 1.00 77.44 193 LEU A N 1
ATOM 1463 C CA . LEU A 1 193 ? -3.439 -11.322 18.235 1.00 77.44 193 LEU A CA 1
ATOM 1464 C C . LEU A 1 193 ? -2.523 -12.426 17.681 1.00 77.44 193 LEU A C 1
ATOM 1466 O O . LEU A 1 193 ? -1.315 -12.383 17.915 1.00 77.44 193 LEU A O 1
ATOM 1470 N N . ASP A 1 194 ? -3.064 -13.368 16.907 1.00 77.88 194 ASP A N 1
ATOM 1471 C CA . ASP A 1 194 ? -2.303 -14.427 16.230 1.00 77.88 194 ASP A CA 1
ATOM 1472 C C . ASP A 1 194 ? -1.347 -13.854 15.171 1.00 77.88 194 ASP A C 1
ATOM 1474 O O . ASP A 1 194 ? -0.191 -14.276 15.080 1.00 77.88 194 ASP A O 1
ATOM 1478 N N . ALA A 1 195 ? -1.771 -12.812 14.445 1.00 73.44 195 ALA A N 1
ATOM 1479 C CA . ALA A 1 195 ? -0.908 -12.084 13.517 1.00 73.44 195 ALA A CA 1
ATOM 1480 C C . ALA A 1 195 ? 0.291 -11.419 14.226 1.00 73.44 195 ALA A C 1
ATOM 1482 O O . ALA A 1 195 ? 1.418 -11.505 13.733 1.00 73.44 195 ALA A O 1
ATOM 1483 N N . LEU A 1 196 ? 0.085 -10.803 15.401 1.00 71.06 196 LEU A N 1
ATOM 1484 C CA . LEU A 1 196 ? 1.182 -10.233 16.202 1.00 71.06 196 LEU A CA 1
ATOM 1485 C C . LEU A 1 196 ? 2.071 -11.308 16.848 1.00 71.06 196 LEU A C 1
ATOM 1487 O O . LEU A 1 196 ? 3.282 -11.123 16.950 1.00 71.06 196 LEU A O 1
ATOM 1491 N N . ASN A 1 197 ? 1.501 -12.434 17.278 1.00 67.81 197 ASN A N 1
ATOM 1492 C CA . ASN A 1 197 ? 2.261 -13.513 17.910 1.00 67.81 197 ASN A CA 1
ATOM 1493 C C . ASN A 1 197 ? 3.133 -14.267 16.890 1.00 67.81 197 ASN A C 1
ATOM 1495 O O . ASN A 1 197 ? 4.317 -14.499 17.131 1.00 67.81 197 ASN A O 1
ATOM 1499 N N . THR A 1 198 ? 2.584 -14.556 15.706 1.00 62.22 198 THR A N 1
ATOM 1500 C CA . THR A 1 198 ? 3.330 -15.102 14.559 1.00 62.22 198 THR A CA 1
ATOM 1501 C C . THR A 1 198 ? 4.504 -14.193 14.189 1.00 62.22 198 THR A C 1
ATOM 1503 O O . THR A 1 198 ? 5.615 -14.667 13.954 1.00 62.22 198 THR A O 1
ATOM 1506 N N . PHE A 1 199 ? 4.287 -12.875 14.205 1.00 58.72 199 PHE A N 1
ATOM 1507 C CA . PHE A 1 199 ? 5.331 -11.881 13.971 1.00 58.72 199 PHE A CA 1
ATOM 1508 C C . PHE A 1 199 ? 6.446 -11.935 15.034 1.00 58.72 199 PHE A C 1
ATOM 1510 O O . PHE A 1 199 ? 7.621 -12.035 14.680 1.00 58.72 199 PHE A O 1
ATOM 1517 N N . LEU A 1 200 ? 6.099 -11.954 16.327 1.00 55.62 200 LEU A N 1
ATOM 1518 C CA . LEU A 1 200 ? 7.078 -12.044 17.420 1.00 55.62 200 LEU A CA 1
ATOM 1519 C C . LEU A 1 200 ? 7.915 -13.333 17.365 1.00 55.62 200 LEU A C 1
ATOM 1521 O O . LEU A 1 200 ? 9.127 -13.276 17.573 1.00 55.62 200 LEU A O 1
ATOM 1525 N N . LEU A 1 201 ? 7.314 -14.479 17.028 1.00 53.22 201 LEU A N 1
ATOM 1526 C CA . LEU A 1 201 ? 8.040 -15.751 16.902 1.00 53.22 201 LEU A CA 1
ATOM 1527 C C . LEU A 1 201 ? 9.066 -15.737 15.755 1.00 53.22 201 LEU A C 1
ATOM 1529 O O . LEU A 1 201 ? 10.184 -16.235 15.924 1.00 53.22 201 LEU A O 1
ATOM 1533 N N . VAL A 1 202 ? 8.729 -15.123 14.613 1.00 52.44 202 VAL A N 1
ATOM 1534 C CA . VAL A 1 202 ? 9.674 -14.944 13.495 1.00 52.44 202 VAL A CA 1
ATOM 1535 C C . VAL A 1 202 ? 10.816 -14.008 13.898 1.00 52.44 202 VAL A C 1
ATOM 1537 O O . VAL A 1 202 ? 11.972 -14.311 13.617 1.00 52.44 202 VAL A O 1
ATOM 1540 N N . PHE A 1 203 ? 10.532 -12.917 14.616 1.00 49.34 203 PHE A N 1
ATOM 1541 C CA . PHE A 1 203 ? 11.565 -11.981 15.075 1.00 49.34 203 PHE A CA 1
ATOM 1542 C C . PHE A 1 203 ? 12.518 -12.594 16.109 1.00 49.34 203 PHE A C 1
ATOM 1544 O O . PHE A 1 203 ? 13.733 -12.407 15.996 1.00 49.34 203 PHE A O 1
ATOM 1551 N N . VAL A 1 204 ? 12.007 -13.369 17.073 1.00 48.59 204 VAL A N 1
ATOM 1552 C CA . VAL A 1 204 ? 12.851 -14.109 18.028 1.00 48.59 204 VAL A CA 1
ATOM 1553 C C . VAL A 1 204 ? 13.719 -15.130 17.292 1.00 48.59 204 VAL A C 1
ATOM 1555 O O . VAL A 1 204 ? 14.925 -15.163 17.520 1.00 48.59 204 VAL A O 1
ATOM 1558 N N . SER A 1 205 ? 13.156 -15.891 16.349 1.00 43.34 205 SER A N 1
ATOM 1559 C CA . SER A 1 205 ? 13.919 -16.863 15.553 1.00 43.34 205 SER A CA 1
ATOM 1560 C C . SER A 1 205 ? 15.017 -16.197 14.715 1.00 43.34 205 SER A C 1
ATOM 1562 O O . SER A 1 205 ? 16.155 -16.658 14.731 1.00 43.34 205 SER A O 1
ATOM 1564 N N . VAL A 1 206 ? 14.728 -15.079 14.039 1.00 49.06 206 VAL A N 1
ATOM 1565 C CA . VAL A 1 206 ? 15.735 -14.335 13.258 1.00 49.06 206 VAL A CA 1
ATOM 1566 C C . VAL A 1 206 ? 16.820 -13.749 14.166 1.00 49.06 206 VAL A C 1
ATOM 1568 O O . VAL A 1 206 ? 18.000 -13.877 13.853 1.00 49.06 206 VAL A O 1
ATOM 1571 N N . SER A 1 207 ? 16.458 -13.176 15.316 1.00 44.25 207 SER A N 1
ATOM 1572 C CA . SER A 1 207 ? 17.429 -12.611 16.267 1.00 44.25 207 SER A CA 1
ATOM 1573 C C . SER A 1 207 ? 18.331 -13.685 16.886 1.00 44.25 207 SER A C 1
ATOM 1575 O O . SER A 1 207 ? 19.532 -13.467 17.037 1.00 44.25 207 SER A O 1
ATOM 1577 N N . VAL A 1 208 ? 17.781 -14.864 17.196 1.00 45.78 208 VAL A N 1
ATOM 1578 C CA . VAL A 1 208 ? 18.547 -16.030 17.668 1.00 45.78 208 VAL A CA 1
ATOM 1579 C C . VAL A 1 208 ? 19.478 -16.558 16.570 1.00 45.78 208 VAL A C 1
ATOM 1581 O O . VAL A 1 208 ? 20.644 -16.825 16.848 1.00 45.78 208 VAL A O 1
ATOM 1584 N N . VAL A 1 209 ? 19.018 -16.640 15.317 1.00 43.19 209 VAL A N 1
ATOM 1585 C CA . VAL A 1 209 ? 19.844 -17.081 14.176 1.00 43.19 209 VAL A CA 1
ATOM 1586 C C . VAL A 1 209 ? 20.986 -16.105 13.874 1.00 43.19 209 VAL A C 1
ATOM 1588 O O . VAL A 1 209 ? 22.100 -16.554 13.615 1.00 43.19 209 VAL A O 1
ATOM 1591 N N . GLN A 1 210 ? 20.754 -14.790 13.943 1.00 38.94 210 GLN A N 1
ATOM 1592 C CA . GLN A 1 210 ? 21.814 -13.790 13.750 1.00 38.94 210 GLN A CA 1
ATOM 1593 C C . GLN A 1 210 ? 22.833 -13.816 14.898 1.00 38.94 210 GLN A C 1
ATOM 1595 O O . GLN A 1 210 ? 24.036 -13.791 14.655 1.00 38.94 210 GLN A O 1
ATOM 1600 N N . LYS A 1 211 ? 22.373 -13.970 16.148 1.00 46.91 211 LYS A N 1
ATOM 1601 C CA . LYS A 1 211 ? 23.250 -14.086 17.326 1.00 46.91 211 LYS A CA 1
ATOM 1602 C C . LYS A 1 211 ? 23.998 -15.427 17.417 1.00 46.91 211 LYS A C 1
ATOM 1604 O O . LYS A 1 211 ? 24.904 -15.555 18.225 1.00 46.91 211 LYS A O 1
ATOM 1609 N N . SER A 1 212 ? 23.639 -16.411 16.591 1.00 40.28 212 SER A N 1
ATOM 1610 C CA . SER A 1 212 ? 24.340 -17.697 16.461 1.00 40.28 212 SER A CA 1
ATOM 1611 C C . SER A 1 212 ? 25.411 -17.705 15.355 1.00 40.28 212 SER A C 1
ATOM 1613 O O . SER A 1 212 ? 26.005 -18.754 15.102 1.00 40.28 212 SER A O 1
ATOM 1615 N N . LYS A 1 213 ? 25.625 -16.581 14.654 1.00 45.03 213 LYS A N 1
ATOM 1616 C CA . LYS A 1 213 ? 26.604 -16.432 13.558 1.00 45.03 213 LYS A CA 1
ATOM 1617 C C . LYS A 1 213 ? 27.668 -15.351 13.814 1.00 45.03 213 LYS A C 1
ATOM 1619 O O . LYS A 1 213 ? 28.407 -15.014 12.890 1.00 45.03 213 LYS A O 1
ATOM 1624 N N . ALA A 1 214 ? 27.733 -14.832 15.038 1.00 42.31 214 ALA A N 1
ATOM 1625 C CA . ALA A 1 214 ? 28.741 -13.899 15.537 1.00 42.31 214 ALA A CA 1
ATOM 1626 C C . ALA A 1 214 ? 29.401 -14.490 16.790 1.00 42.31 214 ALA A C 1
ATOM 1628 O O . ALA A 1 214 ? 30.617 -14.268 16.951 1.00 42.31 214 ALA A O 1
#